Protein AF-A0A2D7FX18-F1 (afdb_monomer_lite)

Sequence (370 aa):
MRGNSKRWIPFSAGKHSSISLTHCSLSENFDTRSESSNVSLLPITDQYWALVQGRRRMKKPKEWILIIESMVRKHGDGISPSLTQWGERVVLRCLLAGLVVLGLSSCATLVSNATNQLTDNLSAAILDSNDVETIKEAIPAYLVLIDSLVVGERPSPSLLLAAAKLNGAFAVLVSAERSQKLTTKALNYARRGACLESESLCDLAAIDYAVFEQRVKTLEPDEIAPAFALAVAWTSWIQAHSADWAAVGQLARVKGLMNRVIELDDGFDDGGAHLYMGGLETVLPASMGGNPEKGRGHFEKAIQYSEGRFLMAKVVYAEQYAKLMFDQALHDKLLEEVVSADPVAPNLTLINTVAQEQARQLLLESNDYF

Radius of gyration: 30.19 Å; chains: 1; bounding box: 79×72×74 Å

Secondary structure (DSSP, 8-state):
-------PPPPP---------------------------------SSSSSSSS-------HHHHHHHHHHHHHTS-TT--HHHHHHHHHHHHHHHHHHHHHHHHHHHHHHHHHHHHHHHHHHHHHHHT---HHHHHHHHHHHHHHHHHHHTSSS--HHHHHHHHHHHHHHGGGS-HHHHHHHHHHHHHHHHHHHHHH-GGGTTTTTS-HHHHHHHHHT--GGGHHHHHHHHHHHHHHHHHTTT-HHHHTTHHHHHHHHHHHHHH-TTHHHHHHHHHHHHHHHHS-GGGT--HHHHHHHHHHHHHHTTT--THHHHHIIIIIITTTT-HHHHHHHHHHHHHS----TTTHHHHHHHHHHHHHHHHTHHHH-

Foldseek 3Di:
DDDDDDDDDDDDDDDDDDDDDDDDDDDDDDDDDDDDDDDDDDDDDPPPPPPPPDDDPDDDPVVVVVVVVVVCVVPVPDDDPVVVVVVVVVVVVVVVVVVVVVVVVVVVVVVLVVVLVVLVVVLQVLLQDQPLPVSLVCLVVVLVVLVVQVPDPDRALSSLLSSLVSLLVNLVVDDLVSSLVSLVSSLVSLQVSLCNQDVLSHPLVVDDPVVSLVSLLPDALSSLVSLLSNLSSLLSNLVSVVVDPSSVVCVVSSVSSLVSSCVRPVCPPLLPSLLSVLQSLQVDDVVSVRDNVSSLVSLVSSCVSNVNLQLVSLLSCLVRRCLSVVPLVSNLVSLVCLLPDDQRDRSRNNVSSVSNVSSVVCNVCSVVRD

Structure (mmCIF, N/CA/C/O backbone):
data_AF-A0A2D7FX18-F1
#
_entry.id   AF-A0A2D7FX18-F1
#
loop_
_atom_site.group_PDB
_atom_site.id
_atom_site.type_symbol
_atom_site.label_atom_id
_atom_site.label_alt_id
_atom_site.label_comp_id
_atom_site.label_asym_id
_atom_site.label_entity_id
_atom_site.label_seq_id
_atom_site.pdbx_PDB_ins_code
_atom_site.Cartn_x
_atom_site.Cartn_y
_atom_site.Cartn_z
_atom_site.occupancy
_atom_site.B_iso_or_equiv
_atom_site.auth_seq_id
_atom_site.auth_comp_id
_atom_site.auth_asym_id
_atom_site.auth_atom_id
_atom_site.pdbx_PDB_model_num
ATOM 1 N N . MET A 1 1 ? -14.113 34.857 5.898 1.00 35.56 1 MET A N 1
ATOM 2 C CA . MET A 1 1 ? -12.865 35.171 6.630 1.00 35.56 1 MET A CA 1
ATOM 3 C C . MET A 1 1 ? -13.057 34.887 8.110 1.00 35.56 1 MET A C 1
ATOM 5 O O . MET A 1 1 ? -13.746 35.648 8.771 1.00 35.56 1 MET A O 1
ATOM 9 N N . ARG A 1 2 ? -12.480 33.785 8.591 1.00 26.80 2 ARG A N 1
ATOM 10 C CA . ARG A 1 2 ? -11.858 33.579 9.913 1.00 26.80 2 ARG A CA 1
ATOM 11 C C . ARG A 1 2 ? -11.459 32.108 9.935 1.00 26.80 2 ARG A C 1
ATOM 13 O O . ARG A 1 2 ? -12.312 31.234 10.014 1.00 26.80 2 ARG A O 1
ATOM 20 N N . GLY A 1 3 ? -10.172 31.868 9.705 1.00 25.92 3 GLY A N 1
ATOM 21 C CA . GLY A 1 3 ? -9.578 30.547 9.825 1.00 25.92 3 GLY A CA 1
ATOM 22 C C . GLY A 1 3 ? -9.499 30.142 11.289 1.00 25.92 3 GLY A C 1
ATOM 23 O O . GLY A 1 3 ? -9.331 31.000 12.155 1.00 25.92 3 GLY A O 1
ATOM 24 N N . ASN A 1 4 ? -9.592 28.843 11.543 1.00 26.05 4 ASN A N 1
ATOM 25 C CA . ASN A 1 4 ? -9.183 28.274 12.812 1.00 26.05 4 ASN A CA 1
ATOM 26 C C . ASN A 1 4 ? -8.182 27.161 12.527 1.00 26.05 4 ASN A C 1
ATOM 28 O O . ASN A 1 4 ? -8.508 26.101 12.001 1.00 26.05 4 ASN A O 1
ATOM 32 N N . SER A 1 5 ? -6.927 27.491 12.797 1.00 25.05 5 SER A N 1
ATOM 33 C CA . SER A 1 5 ? -5.771 26.630 12.693 1.00 25.05 5 SER A CA 1
ATOM 34 C C . SER A 1 5 ? -5.491 25.982 14.054 1.00 25.05 5 SER A C 1
ATOM 36 O O . SER A 1 5 ? -5.344 26.675 15.053 1.00 25.05 5 SER A O 1
ATOM 38 N N . LYS A 1 6 ? -5.323 24.652 14.021 1.00 28.84 6 LYS A N 1
ATOM 39 C CA . LYS A 1 6 ? -4.526 23.793 14.924 1.00 28.84 6 LYS A CA 1
ATOM 40 C C . LYS A 1 6 ? -4.951 23.648 16.398 1.00 28.84 6 LYS A C 1
ATOM 42 O O . LYS A 1 6 ? -4.928 24.610 17.156 1.00 28.84 6 LYS A O 1
ATOM 47 N N . ARG A 1 7 ? -4.997 22.386 16.857 1.00 23.67 7 ARG A N 1
ATOM 48 C CA . ARG A 1 7 ? -4.006 21.824 17.810 1.00 23.67 7 ARG A CA 1
ATOM 49 C C . ARG A 1 7 ? -4.176 20.309 17.984 1.00 23.67 7 ARG A C 1
ATOM 51 O O . ARG A 1 7 ? -5.163 19.868 18.547 1.00 23.67 7 ARG A O 1
ATOM 58 N N . TRP A 1 8 ? -3.163 19.554 17.563 1.00 25.39 8 TRP A N 1
ATOM 59 C CA . TRP A 1 8 ? -2.865 18.221 18.093 1.00 25.39 8 TRP A CA 1
ATOM 60 C C . TRP A 1 8 ? -1.841 18.382 19.226 1.00 25.39 8 TRP A C 1
ATOM 62 O O . TRP A 1 8 ? -0.924 19.203 19.130 1.00 25.39 8 TRP A O 1
ATOM 72 N N . ILE A 1 9 ? -2.063 17.664 20.323 1.00 23.94 9 ILE A N 1
ATOM 73 C CA . ILE A 1 9 ? -1.342 17.750 21.601 1.00 23.94 9 ILE A CA 1
ATOM 74 C C . ILE A 1 9 ? 0.023 17.036 21.481 1.00 23.94 9 ILE A C 1
ATOM 76 O O . ILE A 1 9 ? 0.054 15.915 20.981 1.00 23.94 9 ILE A O 1
ATOM 80 N N . PRO A 1 10 ? 1.154 17.623 21.931 1.00 26.94 10 PRO A N 1
ATOM 81 C CA . PRO A 1 10 ? 2.446 16.941 21.943 1.00 26.94 10 PRO A CA 1
ATOM 82 C C . PRO A 1 10 ? 2.701 16.227 23.280 1.00 26.94 10 PRO A C 1
ATOM 84 O O . PRO A 1 10 ? 2.549 16.820 24.349 1.00 26.94 10 PRO A O 1
ATOM 87 N N . PHE A 1 11 ? 3.164 14.977 23.213 1.00 23.84 11 PHE A N 1
ATOM 88 C CA . PHE A 1 11 ? 3.746 14.262 24.350 1.00 23.84 11 PHE A CA 1
ATOM 89 C C . PHE A 1 11 ? 5.210 14.696 24.544 1.00 23.84 11 PHE A C 1
ATOM 91 O O . PHE A 1 11 ? 5.987 14.781 23.592 1.00 23.84 11 PHE A O 1
ATOM 98 N N . SER A 1 12 ? 5.572 15.020 25.784 1.00 22.47 12 SER A N 1
ATOM 99 C CA . SER A 1 12 ? 6.873 15.554 26.192 1.00 22.47 12 SER A CA 1
ATOM 100 C C . SER A 1 12 ? 7.965 14.482 26.248 1.00 22.47 12 SER A C 1
ATOM 102 O O . SER A 1 12 ? 7.784 13.470 26.922 1.00 22.47 12 SER A O 1
ATOM 104 N N . ALA A 1 13 ? 9.134 14.753 25.661 1.00 25.52 13 ALA A N 1
ATOM 105 C CA . ALA A 1 13 ? 10.367 14.004 25.911 1.00 25.52 13 ALA A CA 1
ATOM 106 C C . ALA A 1 13 ? 11.340 14.847 26.755 1.00 25.52 13 ALA A C 1
ATOM 108 O O . ALA A 1 13 ? 11.613 16.012 26.451 1.00 25.52 13 ALA A O 1
ATOM 109 N N . GLY A 1 14 ? 11.824 14.250 27.846 1.00 23.22 14 GLY A N 1
ATOM 110 C CA . GLY A 1 14 ? 12.769 14.834 28.792 1.00 23.22 14 GLY A CA 1
ATOM 111 C C . GLY A 1 14 ? 14.190 14.966 28.235 1.00 23.22 14 GLY A C 1
ATOM 112 O O . GLY A 1 14 ? 14.629 14.213 27.371 1.00 23.22 14 GLY A O 1
ATOM 113 N N . LYS A 1 15 ? 14.899 15.965 28.766 1.00 22.69 15 LYS A N 1
ATOM 114 C CA . LYS A 1 15 ? 16.313 16.288 28.528 1.00 22.69 15 LYS A CA 1
ATOM 115 C C . LYS A 1 15 ? 17.231 15.148 28.988 1.00 22.69 15 LYS A C 1
ATOM 117 O O . LYS A 1 15 ? 16.975 14.606 30.053 1.00 22.69 15 LYS A O 1
ATOM 122 N N . HIS A 1 16 ? 18.355 14.920 28.298 1.00 25.97 16 HIS A N 1
ATOM 123 C CA . HIS A 1 16 ? 19.699 15.080 28.883 1.00 25.97 16 HIS A CA 1
ATOM 124 C C . HIS A 1 16 ? 20.848 14.946 27.855 1.00 25.97 16 HIS A C 1
ATOM 126 O O . HIS A 1 16 ? 20.900 14.018 27.059 1.00 25.97 16 HIS A O 1
ATOM 132 N N . SER A 1 17 ? 21.770 15.914 27.962 1.00 24.59 17 SER A N 1
ATOM 133 C CA . SER A 1 17 ? 23.230 15.898 27.731 1.00 24.59 17 SER A CA 1
ATOM 134 C C . SER A 1 17 ? 23.849 15.499 26.379 1.00 24.59 17 SER A C 1
ATOM 136 O O . SER A 1 17 ? 23.997 14.339 26.020 1.00 24.59 17 SER A O 1
ATOM 138 N N . SER A 1 18 ? 24.385 16.551 25.760 1.00 22.56 18 SER A N 1
ATOM 139 C CA . SER A 1 18 ? 25.573 16.674 24.910 1.00 22.56 18 SER A CA 1
ATOM 140 C C . SER A 1 18 ? 26.791 15.816 25.279 1.00 22.56 18 SER A C 1
ATOM 142 O O . SER A 1 18 ? 27.232 15.867 26.427 1.00 22.56 18 SER A O 1
ATOM 144 N N . ILE A 1 19 ? 27.445 15.230 24.267 1.00 25.17 19 ILE A N 1
ATOM 145 C CA . ILE A 1 19 ? 28.906 15.042 24.223 1.00 25.17 19 ILE A CA 1
ATOM 146 C C . ILE A 1 19 ? 29.410 15.387 22.812 1.00 25.17 19 ILE A C 1
ATOM 148 O O . ILE A 1 19 ? 28.976 14.820 21.814 1.00 25.17 19 ILE A O 1
ATOM 152 N N . SER A 1 20 ? 30.317 16.362 22.772 1.00 21.58 20 SER A N 1
ATOM 153 C CA . SER A 1 20 ? 31.138 16.785 21.638 1.00 21.58 20 SER A CA 1
ATOM 154 C C . SER A 1 20 ? 32.352 15.871 21.527 1.00 21.58 20 SER A C 1
ATOM 156 O O . SER A 1 20 ? 33.044 15.700 22.528 1.00 21.58 20 SER A O 1
ATOM 158 N N . LEU A 1 21 ? 32.682 15.390 20.326 1.00 25.12 21 LEU A N 1
ATOM 159 C CA . LEU A 1 21 ? 34.050 14.993 19.999 1.00 25.12 21 LEU A CA 1
ATOM 160 C C . LEU A 1 21 ? 34.454 15.480 18.606 1.00 25.12 21 LEU A C 1
ATOM 162 O O . LEU A 1 21 ? 33.687 15.490 17.647 1.00 25.12 21 LEU A O 1
ATOM 166 N N . THR A 1 22 ? 35.691 15.943 18.595 1.00 23.48 22 THR A N 1
ATOM 167 C CA . THR A 1 22 ? 36.364 16.827 17.657 1.00 23.48 22 THR A CA 1
ATOM 168 C C . THR A 1 22 ? 37.149 16.020 16.617 1.00 23.48 22 THR A C 1
ATOM 170 O O . THR A 1 22 ? 37.685 14.969 16.941 1.00 23.48 22 THR A O 1
ATOM 173 N N . HIS A 1 23 ? 37.260 16.581 15.408 1.00 23.97 23 HIS A N 1
ATOM 174 C CA . HIS A 1 23 ? 38.311 16.407 14.387 1.00 23.97 23 HIS A CA 1
ATOM 175 C C . HIS A 1 23 ? 38.805 15.006 13.973 1.00 23.97 23 HIS A C 1
ATOM 177 O O . HIS A 1 23 ? 39.510 14.325 14.707 1.00 23.97 23 HIS A O 1
ATOM 183 N N . CYS A 1 24 ? 38.717 14.747 12.663 1.00 22.41 24 CYS A N 1
ATOM 184 C CA . CYS A 1 24 ? 39.925 14.480 11.880 1.00 22.41 24 CYS A CA 1
ATOM 185 C C . CYS A 1 24 ? 39.722 14.950 10.430 1.00 22.41 24 CYS A C 1
ATOM 187 O O . CYS A 1 24 ? 38.996 14.337 9.653 1.00 22.41 24 CYS A O 1
ATOM 189 N N . SER A 1 25 ? 40.316 16.094 10.097 1.00 22.78 25 SER A N 1
ATOM 190 C CA . SER A 1 25 ? 40.455 16.615 8.740 1.00 22.78 25 SER A CA 1
ATOM 191 C C . SER A 1 25 ? 41.796 16.157 8.178 1.00 22.78 25 SER A C 1
ATOM 193 O O . SER A 1 25 ? 42.832 16.512 8.738 1.00 22.78 25 SER A O 1
ATOM 195 N N . LEU A 1 26 ? 41.785 15.443 7.056 1.00 25.09 26 LEU A N 1
ATOM 196 C CA . LEU A 1 26 ? 42.950 15.324 6.186 1.00 25.09 26 LEU A CA 1
ATOM 197 C C . LEU A 1 26 ? 42.530 15.712 4.772 1.00 25.09 26 LEU A C 1
ATOM 199 O O . LEU A 1 26 ? 41.813 15.001 4.075 1.00 25.09 26 LEU A O 1
ATOM 203 N N . SER A 1 27 ? 42.942 16.926 4.432 1.00 23.05 27 SER A N 1
ATOM 204 C CA . SER A 1 27 ? 43.041 17.470 3.092 1.00 23.05 27 SER A CA 1
ATOM 205 C C . SER A 1 27 ? 44.167 16.776 2.336 1.00 23.05 27 SER A C 1
ATOM 207 O O . SER A 1 27 ? 45.276 16.723 2.860 1.00 23.05 27 SER A O 1
ATOM 209 N N . GLU A 1 28 ? 43.936 16.407 1.084 1.00 26.28 28 GLU A N 1
ATOM 210 C CA . GLU A 1 28 ? 44.992 16.394 0.074 1.00 26.28 28 GLU A CA 1
ATOM 211 C C . GLU A 1 28 ? 44.376 16.775 -1.277 1.00 26.28 28 GLU A C 1
ATOM 213 O O . GLU A 1 28 ? 43.687 16.000 -1.934 1.00 26.28 28 GLU A O 1
ATOM 218 N N . ASN A 1 29 ? 44.580 18.044 -1.636 1.00 24.89 29 ASN A N 1
ATOM 219 C CA . ASN A 1 29 ? 44.448 18.544 -2.995 1.00 24.89 29 ASN A CA 1
ATOM 220 C C . ASN A 1 29 ? 45.660 18.047 -3.788 1.00 24.89 29 ASN A C 1
ATOM 222 O O . ASN A 1 29 ? 46.791 18.348 -3.409 1.00 24.89 29 ASN A O 1
ATOM 226 N N . PHE A 1 30 ? 45.428 17.389 -4.920 1.00 24.23 30 PHE A N 1
ATOM 227 C CA . PHE A 1 30 ? 46.409 17.327 -5.998 1.00 24.23 30 PHE A CA 1
ATOM 228 C C . PHE A 1 30 ? 45.731 17.745 -7.300 1.00 24.23 30 PHE A C 1
ATOM 230 O O . PHE A 1 30 ? 44.899 17.035 -7.858 1.00 24.23 30 PHE A O 1
ATOM 237 N N . ASP A 1 31 ? 46.088 18.949 -7.730 1.00 23.00 31 ASP A N 1
ATOM 238 C CA . ASP A 1 31 ? 45.737 19.571 -8.995 1.00 23.00 31 ASP A CA 1
ATOM 239 C C . ASP A 1 31 ? 47.036 19.670 -9.804 1.00 23.00 31 ASP A C 1
ATOM 241 O O . ASP A 1 31 ? 47.945 20.405 -9.419 1.00 23.00 31 ASP A O 1
ATOM 245 N N . THR A 1 32 ? 47.159 18.920 -10.902 1.00 27.02 32 THR A N 1
ATOM 246 C CA . THR A 1 32 ? 48.143 19.220 -11.953 1.00 27.02 32 THR A CA 1
ATOM 247 C C . THR A 1 32 ? 47.557 18.961 -13.333 1.00 27.02 32 THR A C 1
ATOM 249 O O . THR A 1 32 ? 47.541 17.839 -13.831 1.00 27.02 32 THR A O 1
ATOM 252 N N . ARG A 1 33 ? 47.081 20.066 -13.913 1.00 24.45 33 ARG A N 1
ATOM 253 C CA . ARG A 1 33 ? 47.221 20.521 -15.306 1.00 24.45 33 ARG A CA 1
ATOM 254 C C . ARG A 1 33 ? 47.422 19.471 -16.405 1.00 24.45 33 ARG A C 1
ATOM 256 O O . ARG A 1 33 ? 48.454 18.823 -16.526 1.00 24.45 33 ARG A O 1
ATOM 263 N N . SER A 1 34 ? 46.448 19.523 -17.308 1.00 24.27 34 SER A N 1
ATOM 264 C CA . SER A 1 34 ? 46.460 19.109 -18.705 1.00 24.27 34 SER A CA 1
ATOM 265 C C . SER A 1 34 ? 47.700 19.563 -19.481 1.00 24.27 34 SER A C 1
ATOM 267 O O . SER A 1 34 ? 47.985 20.762 -19.550 1.00 24.27 34 SER A O 1
ATOM 269 N N . GLU A 1 35 ? 48.323 18.626 -20.189 1.00 26.27 35 GLU A N 1
ATOM 270 C CA . GLU A 1 35 ? 49.224 18.916 -21.296 1.00 26.27 35 GLU A CA 1
ATOM 271 C C . GLU A 1 35 ? 48.776 18.121 -22.528 1.00 26.27 35 GLU A C 1
ATOM 273 O O . GLU A 1 35 ? 48.571 16.908 -22.506 1.00 26.27 35 GLU A O 1
ATOM 278 N N . SER A 1 36 ? 48.520 18.877 -23.588 1.00 24.42 36 SER A N 1
ATOM 279 C CA . SER A 1 36 ? 48.009 18.459 -24.883 1.00 24.42 36 SER A CA 1
ATOM 280 C C . SER A 1 36 ? 49.008 17.593 -25.645 1.00 24.42 36 SER A C 1
ATOM 282 O O . SER A 1 36 ? 50.135 18.019 -25.887 1.00 24.42 36 SER A O 1
ATOM 284 N N . SER A 1 37 ? 48.557 16.452 -26.160 1.00 27.44 37 SER A N 1
ATOM 285 C CA . SER A 1 37 ? 49.179 15.823 -27.327 1.00 27.44 37 SER A CA 1
ATOM 286 C C . SER A 1 37 ? 48.102 15.339 -28.296 1.00 27.44 37 SER A C 1
ATOM 288 O O . SER A 1 37 ? 47.277 14.481 -27.997 1.00 27.44 37 SER A O 1
ATOM 290 N N . ASN A 1 38 ? 48.102 15.977 -29.467 1.00 26.03 38 ASN A N 1
ATOM 291 C CA . ASN A 1 38 ? 47.327 15.618 -30.643 1.00 26.03 38 ASN A CA 1
ATOM 292 C C . ASN A 1 38 ? 47.614 14.169 -31.048 1.00 26.03 38 ASN A C 1
ATOM 294 O O . ASN A 1 38 ? 48.728 13.865 -31.470 1.00 26.03 38 ASN A O 1
ATOM 298 N N . VAL A 1 39 ? 46.589 13.317 -31.029 1.00 28.53 39 VAL A N 1
ATOM 299 C CA . VAL A 1 39 ? 46.551 12.115 -31.866 1.00 28.53 39 VAL A CA 1
ATOM 300 C C . VAL A 1 39 ? 45.187 12.052 -32.542 1.00 28.53 39 VAL A C 1
ATOM 302 O O . VAL A 1 39 ? 44.138 11.940 -31.917 1.00 28.53 39 VAL A O 1
ATOM 305 N N . SER A 1 40 ? 45.244 12.187 -33.858 1.00 27.20 40 SER A N 1
ATOM 306 C CA . SER A 1 40 ? 44.178 12.050 -34.841 1.00 27.20 40 SER A CA 1
ATOM 307 C C . SER A 1 40 ? 43.381 10.748 -34.683 1.00 27.20 40 SER A C 1
ATOM 309 O O . SER A 1 40 ? 43.918 9.663 -34.907 1.00 27.20 40 SER A O 1
ATOM 311 N N . LEU A 1 41 ? 42.087 10.865 -34.373 1.00 26.31 41 LEU A N 1
ATOM 312 C CA . LEU A 1 41 ? 41.104 9.783 -34.453 1.00 26.31 41 LEU A CA 1
ATOM 313 C C . LEU A 1 41 ? 40.368 9.872 -35.798 1.00 26.31 41 LEU A C 1
ATOM 315 O O . LEU A 1 41 ? 39.547 10.764 -36.002 1.00 26.31 41 LEU A O 1
ATOM 319 N N . LEU A 1 42 ? 40.665 8.944 -36.711 1.00 29.25 42 LEU A N 1
ATOM 320 C CA . LEU A 1 42 ? 39.776 8.595 -37.824 1.00 29.25 42 LEU A CA 1
ATOM 321 C C . LEU A 1 42 ? 38.953 7.348 -37.440 1.00 29.25 42 LEU A C 1
ATOM 323 O O . LEU A 1 42 ? 39.451 6.498 -36.698 1.00 29.25 42 LEU A O 1
ATOM 327 N N . PRO A 1 43 ? 37.696 7.241 -37.905 1.00 32.28 43 PRO A N 1
ATOM 328 C CA . PRO A 1 43 ? 36.684 6.386 -37.301 1.00 32.28 43 PRO A CA 1
ATOM 329 C C . PRO A 1 43 ? 36.756 4.955 -37.847 1.00 32.28 43 PRO A C 1
ATOM 331 O O . PRO A 1 43 ? 36.603 4.725 -39.044 1.00 32.28 43 PRO A O 1
ATOM 334 N N . ILE A 1 44 ? 36.935 3.973 -36.962 1.00 32.50 44 ILE A N 1
ATOM 335 C CA . ILE A 1 44 ? 36.761 2.548 -37.274 1.00 32.50 44 ILE A CA 1
ATOM 336 C C . ILE A 1 44 ? 35.620 2.016 -36.414 1.00 32.50 44 ILE A C 1
ATOM 338 O O . ILE A 1 44 ? 35.856 1.284 -35.464 1.00 32.50 44 ILE A O 1
ATOM 342 N N . THR A 1 45 ? 34.381 2.382 -36.736 1.00 34.19 45 THR A N 1
ATOM 343 C CA . THR A 1 45 ? 33.183 1.660 -36.267 1.00 34.19 45 THR A CA 1
ATOM 344 C C . THR A 1 45 ? 32.009 1.849 -37.234 1.00 34.19 45 THR A C 1
ATOM 346 O O . THR A 1 45 ? 30.894 2.114 -36.809 1.00 34.19 45 THR A O 1
ATOM 349 N N . ASP A 1 46 ? 32.243 1.675 -38.540 1.00 32.62 46 ASP A N 1
ATOM 350 C CA . ASP A 1 46 ? 31.168 1.587 -39.553 1.00 32.62 46 ASP A CA 1
ATOM 351 C C . ASP A 1 46 ? 31.095 0.198 -40.231 1.00 32.62 46 ASP A C 1
ATOM 353 O O . ASP A 1 46 ? 30.431 -0.009 -41.241 1.00 32.62 46 ASP A O 1
ATOM 357 N N . GLN A 1 47 ? 31.767 -0.807 -39.652 1.00 33.09 47 GLN A N 1
ATOM 358 C CA . GLN A 1 47 ? 31.747 -2.203 -40.125 1.00 33.09 47 GLN A CA 1
ATOM 359 C C . GLN A 1 47 ? 30.996 -3.178 -39.204 1.00 33.09 47 GLN A C 1
ATOM 361 O O . GLN A 1 47 ? 30.906 -4.363 -39.519 1.00 33.09 47 GLN A O 1
ATOM 366 N N . TYR A 1 48 ? 30.400 -2.703 -38.105 1.00 30.59 48 TYR A N 1
ATOM 367 C CA . TYR A 1 48 ? 29.654 -3.562 -37.171 1.00 30.59 48 TYR A CA 1
ATOM 368 C C . TYR A 1 48 ? 28.142 -3.656 -37.447 1.00 30.59 48 TYR A C 1
ATOM 370 O O . TYR A 1 48 ? 27.475 -4.518 -36.881 1.00 30.59 48 TYR A O 1
ATOM 378 N N . TRP A 1 49 ? 27.596 -2.853 -38.369 1.00 31.00 49 TRP A N 1
ATOM 379 C CA . TRP A 1 49 ? 26.152 -2.813 -38.653 1.00 31.00 49 TRP A CA 1
ATOM 380 C C . TRP A 1 49 ? 25.672 -3.683 -39.830 1.00 31.00 49 TRP A C 1
ATOM 382 O O . TRP A 1 49 ? 24.471 -3.783 -40.069 1.00 31.00 49 TRP A O 1
ATOM 392 N N . ALA A 1 50 ? 26.562 -4.398 -40.527 1.00 29.69 50 ALA A N 1
ATOM 393 C CA . ALA A 1 50 ? 26.193 -5.195 -41.708 1.00 29.69 50 ALA A CA 1
ATOM 394 C C . ALA A 1 50 ? 25.903 -6.695 -41.444 1.00 29.69 50 ALA A C 1
ATOM 396 O O . ALA A 1 50 ? 25.741 -7.457 -42.395 1.00 29.69 50 ALA A O 1
ATOM 397 N N . LEU A 1 51 ? 25.818 -7.149 -40.183 1.00 32.38 51 LEU A N 1
ATOM 398 C CA . LEU A 1 51 ? 25.648 -8.579 -39.841 1.00 32.38 51 LEU A CA 1
ATOM 399 C C . LEU A 1 51 ? 24.337 -8.957 -39.125 1.00 32.38 51 LEU A C 1
ATOM 401 O O . LEU A 1 51 ? 24.149 -10.131 -38.815 1.00 32.38 51 LEU A O 1
ATOM 405 N N . VAL A 1 52 ? 23.401 -8.023 -38.910 1.00 36.16 52 VAL A N 1
ATOM 406 C CA . VAL A 1 52 ? 22.131 -8.314 -38.196 1.00 36.16 52 VAL A CA 1
ATOM 407 C C . VAL A 1 52 ? 20.920 -8.499 -39.130 1.00 36.16 52 VAL A C 1
ATOM 409 O O . VAL A 1 52 ? 19.885 -9.003 -38.703 1.00 36.16 52 VAL A O 1
ATOM 412 N N . GLN A 1 53 ? 21.038 -8.236 -40.436 1.00 41.03 53 GLN A N 1
ATOM 413 C CA . GLN A 1 53 ? 19.961 -8.526 -41.399 1.00 41.03 53 GLN A CA 1
ATOM 414 C C . GLN A 1 53 ? 20.373 -9.533 -42.472 1.00 41.03 53 GLN A C 1
ATOM 416 O O . GLN A 1 53 ? 20.552 -9.220 -43.644 1.00 41.03 53 GLN A O 1
ATOM 421 N N . GLY A 1 54 ? 20.468 -10.796 -42.069 1.00 29.17 54 GLY A N 1
ATOM 422 C CA . GLY A 1 54 ? 20.584 -11.904 -43.005 1.00 29.17 54 GLY A CA 1
ATOM 423 C C . GLY A 1 54 ? 20.221 -13.215 -42.336 1.00 29.17 54 GLY A C 1
ATOM 424 O O . GLY A 1 54 ? 21.051 -13.813 -41.658 1.00 29.17 54 GLY A O 1
ATOM 425 N N . ARG A 1 55 ? 18.986 -13.690 -42.546 1.00 45.44 55 ARG A N 1
ATOM 426 C CA . ARG A 1 55 ? 18.568 -15.054 -42.193 1.00 45.44 55 ARG A CA 1
ATOM 427 C C . ARG A 1 55 ? 19.552 -16.060 -42.797 1.00 45.44 55 ARG A C 1
ATOM 429 O O . ARG A 1 55 ? 19.412 -16.462 -43.949 1.00 45.44 55 ARG A O 1
ATOM 436 N N . ARG A 1 56 ? 20.511 -16.536 -42.008 1.00 35.62 56 ARG A N 1
ATOM 437 C CA . ARG A 1 56 ? 21.177 -17.814 -42.249 1.00 35.62 56 ARG A CA 1
ATOM 438 C C . ARG A 1 56 ? 20.819 -18.731 -41.099 1.00 35.62 56 ARG A C 1
ATOM 440 O O . ARG A 1 56 ? 21.261 -18.543 -39.974 1.00 35.62 56 ARG A O 1
ATOM 447 N N . ARG A 1 57 ? 19.959 -19.698 -41.428 1.00 38.28 57 ARG A N 1
ATOM 448 C CA . ARG A 1 57 ? 19.689 -20.936 -40.688 1.00 38.28 57 ARG A CA 1
ATOM 449 C C . ARG A 1 57 ? 20.889 -21.291 -39.806 1.00 38.28 57 ARG A C 1
ATOM 451 O O . ARG A 1 57 ? 21.958 -21.590 -40.339 1.00 38.28 57 ARG A O 1
ATOM 458 N N . MET A 1 58 ? 20.708 -21.268 -38.485 1.00 36.88 58 MET A N 1
ATOM 459 C CA . MET A 1 58 ? 21.682 -21.865 -37.578 1.00 36.88 58 MET A CA 1
ATOM 460 C C . MET A 1 58 ? 21.881 -23.318 -38.007 1.00 36.88 58 MET A C 1
ATOM 462 O O . MET A 1 58 ? 20.937 -24.114 -38.005 1.00 36.88 58 MET A O 1
ATOM 466 N N . LYS A 1 59 ? 23.095 -23.640 -38.459 1.00 46.84 59 LYS A N 1
ATOM 467 C CA . LYS A 1 59 ? 23.466 -25.004 -38.825 1.00 46.84 59 LYS A CA 1
ATOM 468 C C . LYS A 1 59 ? 23.299 -25.883 -37.593 1.00 46.84 59 LYS A C 1
ATOM 470 O O . LYS A 1 59 ? 23.797 -25.548 -36.518 1.00 46.84 59 LYS A O 1
ATOM 475 N N . LYS A 1 60 ? 22.565 -26.990 -37.741 1.00 51.53 60 LYS A N 1
ATOM 476 C CA . LYS A 1 60 ? 22.349 -27.947 -36.650 1.00 51.53 60 LYS A CA 1
ATOM 477 C C . LYS A 1 60 ? 23.713 -28.450 -36.146 1.00 51.53 60 LYS A C 1
ATOM 479 O O . LYS A 1 60 ? 24.614 -28.615 -36.969 1.00 51.53 60 LYS A O 1
ATOM 484 N N . PRO A 1 61 ? 23.864 -28.779 -34.850 1.00 50.31 61 PRO A N 1
ATOM 485 C CA . PRO A 1 61 ? 25.143 -29.192 -34.252 1.00 50.31 61 PRO A CA 1
ATOM 486 C C . PRO A 1 61 ? 25.883 -30.294 -35.032 1.00 50.31 61 PRO A C 1
ATOM 488 O O . PRO A 1 61 ? 27.108 -30.318 -35.080 1.00 50.31 61 PRO A O 1
ATOM 491 N N . LYS A 1 62 ? 25.135 -31.168 -35.720 1.00 47.91 62 LYS A N 1
ATOM 492 C CA . LYS A 1 62 ? 25.664 -32.267 -36.541 1.00 47.91 62 LYS A CA 1
ATOM 493 C C . LYS A 1 62 ? 26.457 -31.816 -37.778 1.00 47.91 62 LYS A C 1
ATOM 495 O O . LYS A 1 62 ? 27.376 -32.518 -38.183 1.00 47.91 62 LYS A O 1
ATOM 500 N N . GLU A 1 63 ? 26.149 -30.659 -38.368 1.00 53.53 63 GLU A N 1
ATOM 501 C CA . GLU A 1 63 ? 26.895 -30.150 -39.534 1.00 53.53 63 GLU A CA 1
ATOM 502 C C . GLU A 1 63 ? 28.265 -29.582 -39.143 1.00 53.53 63 GLU A C 1
ATOM 504 O O . GLU A 1 63 ? 29.204 -29.650 -39.932 1.00 53.53 63 GLU A O 1
ATOM 509 N N . TRP A 1 64 ? 28.409 -29.076 -37.914 1.00 53.19 64 TRP A N 1
ATOM 510 C CA . TRP A 1 64 ? 29.703 -28.635 -37.389 1.00 53.19 64 TRP A CA 1
ATOM 511 C C . TRP A 1 64 ? 30.650 -29.809 -37.142 1.00 53.19 64 TRP A C 1
ATOM 513 O O . TRP A 1 64 ? 31.829 -29.715 -37.473 1.00 53.19 64 TRP A O 1
ATOM 523 N N . ILE A 1 65 ? 30.124 -30.936 -36.653 1.00 57.88 65 ILE A N 1
ATOM 524 C CA . ILE A 1 65 ? 30.905 -32.161 -36.426 1.00 57.88 65 ILE A CA 1
ATOM 525 C C . ILE A 1 65 ? 31.501 -32.675 -37.745 1.00 57.88 65 ILE A C 1
ATOM 527 O O . ILE A 1 65 ? 32.693 -32.953 -37.803 1.00 57.88 65 ILE A O 1
ATOM 531 N N . LEU A 1 66 ? 30.719 -32.697 -38.831 1.00 55.66 66 LEU A N 1
ATOM 532 C CA . LEU A 1 66 ? 31.193 -33.145 -40.149 1.00 55.66 66 LEU A CA 1
ATOM 533 C C . LEU A 1 66 ? 32.260 -32.222 -40.757 1.00 55.66 66 LEU A C 1
ATOM 535 O O . LEU A 1 66 ? 33.187 -32.694 -41.416 1.00 55.66 66 LEU A O 1
ATOM 539 N N . ILE A 1 67 ? 32.161 -30.910 -40.531 1.00 57.75 67 ILE A N 1
ATOM 540 C CA . ILE A 1 67 ? 33.170 -29.954 -41.004 1.00 57.75 67 ILE A CA 1
ATOM 541 C C . ILE A 1 67 ? 34.478 -30.138 -40.225 1.00 57.75 67 ILE A C 1
ATOM 543 O O . ILE A 1 67 ? 35.537 -30.216 -40.849 1.00 57.75 67 ILE A O 1
ATOM 547 N N . ILE A 1 68 ? 34.403 -30.292 -38.899 1.00 56.56 68 ILE A N 1
ATOM 548 C CA . ILE A 1 68 ? 35.565 -30.561 -38.040 1.00 56.56 68 ILE A CA 1
ATOM 549 C C . ILE A 1 68 ? 36.218 -31.898 -38.426 1.00 56.56 68 ILE A C 1
ATOM 551 O O . ILE A 1 68 ? 37.426 -31.941 -38.650 1.00 56.56 68 ILE A O 1
ATOM 555 N N . GLU A 1 69 ? 35.433 -32.963 -38.619 1.00 54.97 69 GLU A N 1
ATOM 556 C CA . GLU A 1 69 ? 35.939 -34.264 -39.074 1.00 54.97 69 GLU A CA 1
ATOM 557 C C . GLU A 1 69 ? 36.611 -34.182 -40.450 1.00 54.97 69 GLU A C 1
ATOM 559 O O . GLU A 1 69 ? 37.644 -34.818 -40.661 1.00 54.97 69 GLU A O 1
ATOM 564 N N . SER A 1 70 ? 36.073 -33.387 -41.384 1.00 60.22 70 SER A N 1
ATOM 565 C CA . SER A 1 70 ? 36.663 -33.223 -42.721 1.00 60.22 70 SER A CA 1
ATOM 566 C C . SER A 1 70 ? 37.983 -32.445 -42.708 1.00 60.22 70 SER A C 1
ATOM 568 O O . SER A 1 70 ? 38.877 -32.751 -43.498 1.00 60.22 70 SER A O 1
ATOM 570 N N . MET A 1 71 ? 38.138 -31.478 -41.795 1.00 48.50 71 MET A N 1
ATOM 571 C CA . MET A 1 71 ? 39.383 -30.721 -41.628 1.00 48.50 71 MET A CA 1
ATOM 572 C C . MET A 1 71 ? 40.472 -31.572 -40.972 1.00 48.50 71 MET A C 1
ATOM 574 O O . MET A 1 71 ? 41.614 -31.547 -41.426 1.00 48.50 71 MET A O 1
ATOM 578 N N . VAL A 1 72 ? 40.116 -32.391 -39.976 1.00 55.88 72 VAL A N 1
ATOM 579 C CA . VAL A 1 72 ? 41.051 -33.321 -39.321 1.00 55.88 72 VAL A CA 1
ATOM 580 C C . VAL A 1 72 ? 41.539 -34.394 -40.303 1.00 55.88 72 VAL A C 1
ATOM 582 O O . VAL A 1 72 ? 42.729 -34.699 -40.343 1.00 55.88 72 VAL A O 1
ATOM 585 N N . ARG A 1 73 ? 40.656 -34.911 -41.170 1.00 56.56 73 ARG A N 1
ATOM 586 C CA . ARG A 1 73 ? 41.011 -35.936 -42.170 1.00 56.56 73 ARG A CA 1
ATOM 587 C C . ARG A 1 73 ? 41.924 -35.423 -43.291 1.00 56.56 73 ARG A C 1
ATOM 589 O O . ARG A 1 73 ? 42.654 -36.212 -43.876 1.00 56.56 73 ARG A O 1
ATOM 596 N N . LYS A 1 74 ? 41.899 -34.120 -43.600 1.00 50.94 74 LYS A N 1
ATOM 597 C CA . LYS A 1 74 ? 42.670 -33.524 -44.711 1.00 50.94 74 LYS A CA 1
ATOM 598 C C . LYS A 1 74 ? 44.082 -33.060 -44.312 1.00 50.94 74 LYS A C 1
ATOM 600 O O . LYS A 1 74 ? 44.850 -32.655 -45.181 1.00 50.94 74 LYS A O 1
ATOM 605 N N . HIS A 1 75 ? 44.430 -33.113 -43.024 1.00 52.41 75 HIS A N 1
ATOM 606 C CA . HIS A 1 75 ? 45.750 -32.746 -42.479 1.00 52.41 75 HIS A CA 1
ATOM 607 C C . HIS A 1 75 ? 46.384 -33.862 -41.617 1.00 52.41 75 HIS A C 1
ATOM 609 O O . HIS A 1 75 ? 47.335 -33.605 -40.886 1.00 52.41 75 HIS A O 1
ATOM 615 N N . GLY A 1 76 ? 45.871 -35.098 -41.697 1.00 47.31 76 GLY A N 1
ATOM 616 C CA . GLY A 1 76 ? 46.267 -36.216 -40.827 1.00 47.31 76 GLY A CA 1
ATOM 617 C C . GLY A 1 76 ? 47.608 -36.892 -41.144 1.00 47.31 76 GLY A C 1
ATOM 618 O O . GLY A 1 76 ? 48.158 -37.556 -40.270 1.00 47.31 76 GLY A O 1
ATOM 619 N N . ASP A 1 77 ? 48.178 -36.686 -42.332 1.00 50.03 77 ASP A N 1
ATOM 620 C CA . ASP A 1 77 ? 49.422 -37.350 -42.735 1.00 50.03 77 ASP A CA 1
ATOM 621 C C . ASP A 1 77 ? 50.608 -36.388 -42.591 1.00 50.03 77 ASP A C 1
ATOM 623 O O . ASP A 1 77 ? 51.003 -35.703 -43.532 1.00 50.03 77 ASP A O 1
ATOM 627 N N . GLY A 1 78 ? 51.151 -36.300 -41.373 1.00 50.78 78 GLY A N 1
ATOM 628 C CA . GLY A 1 78 ? 52.364 -35.519 -41.088 1.00 50.78 78 GLY A CA 1
ATOM 629 C C . GLY A 1 78 ? 52.376 -34.738 -39.774 1.00 50.78 78 GLY A C 1
ATOM 630 O O . GLY A 1 78 ? 53.183 -33.825 -39.618 1.00 50.78 78 GLY A O 1
ATOM 631 N N . ILE A 1 79 ? 51.503 -35.059 -38.818 1.00 49.22 79 ILE A N 1
ATOM 632 C CA . ILE A 1 79 ? 51.516 -34.414 -37.502 1.00 49.22 79 ILE A CA 1
ATOM 633 C C . ILE A 1 79 ? 52.530 -35.148 -36.616 1.00 49.22 79 ILE A C 1
ATOM 635 O O . ILE A 1 79 ? 52.281 -36.261 -36.156 1.00 49.22 79 ILE A O 1
ATOM 639 N N . SER A 1 80 ? 53.692 -34.536 -36.377 1.00 51.59 80 SER A N 1
ATOM 640 C CA . SER A 1 80 ? 54.643 -35.022 -35.373 1.00 51.59 80 SER A CA 1
ATOM 641 C C . SER A 1 80 ? 53.944 -35.144 -34.003 1.00 51.59 80 SER A C 1
ATOM 643 O O . SER A 1 80 ? 53.113 -34.293 -33.674 1.00 51.59 80 SER A O 1
ATOM 645 N N . PRO A 1 81 ? 54.286 -36.131 -33.151 1.00 52.09 81 PRO A N 1
ATOM 646 C CA . PRO A 1 81 ? 53.627 -36.361 -31.851 1.00 52.09 81 PRO A CA 1
ATOM 647 C C . PRO A 1 81 ? 53.688 -35.170 -30.866 1.00 52.09 81 PRO A C 1
ATOM 649 O O . PRO A 1 81 ? 53.066 -35.195 -29.807 1.00 52.09 81 PRO A O 1
ATOM 652 N N . SER A 1 82 ? 54.412 -34.102 -31.209 1.00 53.47 82 SER A N 1
ATOM 653 C CA . SER A 1 82 ? 54.451 -32.829 -30.486 1.00 53.47 82 SER A CA 1
ATOM 654 C C . SER A 1 82 ? 53.236 -31.918 -30.732 1.00 53.47 82 SER A C 1
ATOM 656 O O . SER A 1 82 ? 52.904 -31.116 -29.860 1.00 53.47 82 SER A O 1
ATOM 658 N N . LEU A 1 83 ? 52.567 -32.016 -31.887 1.00 49.38 83 LEU A N 1
ATOM 659 C CA . LEU A 1 83 ? 51.437 -31.152 -32.269 1.00 49.38 83 LEU A CA 1
ATOM 660 C C . LEU A 1 83 ? 50.100 -31.630 -31.671 1.00 49.38 83 LEU A C 1
ATOM 662 O O . LEU A 1 83 ? 49.270 -30.804 -31.292 1.00 49.38 83 LEU A O 1
ATOM 666 N N . THR A 1 84 ? 49.917 -32.941 -31.491 1.00 53.66 84 THR A N 1
ATOM 667 C CA . THR A 1 84 ? 48.753 -33.523 -30.793 1.00 53.66 84 THR A CA 1
ATOM 668 C C . THR A 1 84 ? 48.751 -33.174 -29.303 1.00 53.66 84 THR A C 1
ATOM 670 O O . THR A 1 84 ? 47.731 -32.730 -28.778 1.00 53.66 84 THR A O 1
ATOM 673 N N . GLN A 1 85 ? 49.914 -33.224 -28.641 1.00 58.00 85 GLN A N 1
ATOM 674 C CA . GLN A 1 85 ? 50.054 -32.779 -27.247 1.00 58.00 85 GLN A CA 1
ATOM 675 C C . GLN A 1 85 ? 49.822 -31.272 -27.061 1.00 58.00 85 GLN A C 1
ATOM 677 O O . GLN A 1 85 ? 49.408 -30.845 -25.983 1.00 58.00 85 GLN A O 1
ATOM 682 N N . TRP A 1 86 ? 50.107 -30.449 -28.074 1.00 56.56 86 TRP A N 1
ATOM 683 C CA . TRP A 1 86 ? 49.824 -29.012 -28.030 1.00 56.56 86 TRP A CA 1
ATOM 684 C C . TRP A 1 86 ? 48.320 -28.732 -28.114 1.00 56.56 86 TRP A C 1
ATOM 686 O O . TRP A 1 86 ? 47.809 -27.943 -27.320 1.00 56.56 86 TRP A O 1
ATOM 696 N N . GLY A 1 87 ? 47.602 -29.424 -29.006 1.00 63.88 87 GLY A N 1
ATOM 697 C CA . GLY A 1 87 ? 46.144 -29.328 -29.117 1.00 63.88 87 GLY A CA 1
ATOM 698 C C . GLY A 1 87 ? 45.423 -29.743 -27.832 1.00 63.88 87 GLY A C 1
ATOM 699 O O . GLY A 1 87 ? 44.574 -29.003 -27.340 1.00 63.88 87 GLY A O 1
ATOM 700 N N . GLU A 1 88 ? 45.819 -30.865 -27.224 1.00 67.81 88 GLU A N 1
ATOM 701 C CA . GLU A 1 88 ? 45.230 -31.349 -25.965 1.00 67.81 88 GLU A CA 1
ATOM 702 C C . GLU A 1 88 ? 45.459 -30.383 -24.795 1.00 67.81 88 GLU A C 1
ATOM 704 O O . GLU A 1 88 ? 44.538 -30.104 -24.026 1.00 67.81 88 GLU A O 1
ATOM 709 N N . ARG A 1 89 ? 46.661 -29.799 -24.680 1.00 73.56 89 ARG A N 1
ATOM 710 C CA . ARG A 1 89 ? 46.963 -28.807 -23.633 1.00 73.56 89 ARG A CA 1
ATOM 711 C C . ARG A 1 89 ? 46.197 -27.501 -23.830 1.00 73.56 89 ARG A C 1
ATOM 713 O O . ARG A 1 89 ? 45.804 -26.888 -22.840 1.00 73.56 89 ARG A O 1
ATOM 720 N N . VAL A 1 90 ? 45.983 -27.063 -25.073 1.00 77.19 90 VAL A N 1
ATOM 721 C CA . VAL A 1 90 ? 45.190 -25.859 -25.375 1.00 77.19 90 VAL A CA 1
ATOM 722 C C . VAL A 1 90 ? 43.712 -26.102 -25.073 1.00 77.19 90 VAL A C 1
ATOM 724 O O . VAL A 1 90 ? 43.107 -25.291 -24.379 1.00 77.19 90 VAL A O 1
ATOM 727 N N . VAL A 1 91 ? 43.148 -27.242 -25.486 1.00 79.75 91 VAL A N 1
ATOM 728 C CA . VAL A 1 91 ? 41.750 -27.602 -25.193 1.00 79.75 91 VAL A CA 1
ATOM 729 C C . VAL A 1 91 ? 41.516 -27.753 -23.687 1.00 79.75 91 VAL A C 1
ATOM 731 O O . VAL A 1 91 ? 40.543 -27.206 -23.174 1.00 79.75 91 VAL A O 1
ATOM 734 N N . LEU A 1 92 ? 42.426 -28.403 -22.951 1.00 79.44 92 LEU A N 1
ATOM 735 C CA . LEU A 1 92 ? 42.325 -28.537 -21.494 1.00 79.44 92 LEU A CA 1
ATOM 736 C C . LEU A 1 92 ? 42.418 -27.179 -20.780 1.00 79.44 92 LEU A C 1
ATOM 738 O O . LEU A 1 92 ? 41.668 -26.930 -19.840 1.00 79.44 92 LEU A O 1
ATOM 742 N N . ARG A 1 93 ? 43.292 -26.273 -21.242 1.00 81.62 93 ARG A N 1
ATOM 743 C CA . ARG A 1 93 ? 43.388 -24.901 -20.712 1.00 81.62 93 ARG A CA 1
ATOM 744 C C . ARG A 1 93 ? 42.142 -24.075 -21.020 1.00 81.62 93 ARG A C 1
ATOM 746 O O . ARG A 1 93 ? 41.693 -23.345 -20.146 1.00 81.62 93 ARG A O 1
ATOM 753 N N . CYS A 1 94 ? 41.561 -24.210 -22.211 1.00 81.12 94 CYS A N 1
ATOM 754 C CA . CYS A 1 94 ? 40.299 -23.559 -22.561 1.00 81.12 94 CYS A CA 1
ATOM 755 C C . CYS A 1 94 ? 39.116 -24.120 -21.757 1.00 81.12 94 CYS A C 1
ATOM 757 O O . CYS A 1 94 ? 38.269 -23.345 -21.326 1.00 81.12 94 CYS A O 1
ATOM 759 N N . LEU A 1 95 ? 39.073 -25.432 -21.495 1.00 81.50 95 LEU A N 1
ATOM 760 C CA . LEU A 1 95 ? 38.059 -26.056 -20.636 1.00 81.50 95 LEU A CA 1
ATOM 761 C C . LEU A 1 95 ? 38.206 -25.630 -19.173 1.00 81.50 95 LEU A C 1
ATOM 763 O O . LEU A 1 95 ? 37.210 -25.289 -18.546 1.00 81.50 95 LEU A O 1
ATOM 767 N N . LEU A 1 96 ? 39.432 -25.585 -18.642 1.00 80.94 96 LEU A N 1
ATOM 768 C CA . LEU A 1 96 ? 39.704 -25.074 -17.295 1.00 80.94 96 LEU A CA 1
ATOM 769 C C . LEU A 1 96 ? 39.365 -23.584 -17.178 1.00 80.94 96 LEU A C 1
ATOM 771 O O . LEU A 1 96 ? 38.721 -23.187 -16.214 1.00 80.94 96 LEU A O 1
ATOM 775 N N . ALA A 1 97 ? 39.727 -22.766 -18.170 1.00 80.19 97 ALA A N 1
ATOM 776 C CA . ALA A 1 97 ? 39.353 -21.354 -18.208 1.00 80.19 97 ALA A CA 1
ATOM 777 C C . ALA A 1 97 ? 37.827 -21.174 -18.301 1.00 80.19 97 ALA A C 1
ATOM 779 O O . ALA A 1 97 ? 37.267 -20.344 -17.591 1.00 80.19 97 ALA A O 1
ATOM 780 N N . GLY A 1 98 ? 37.143 -21.993 -19.107 1.00 78.31 98 GLY A N 1
ATOM 781 C CA . GLY A 1 98 ? 35.682 -22.024 -19.182 1.00 78.31 98 GLY A CA 1
ATOM 782 C C . GLY A 1 98 ? 35.034 -22.417 -17.853 1.00 78.31 98 GLY A C 1
ATOM 783 O O . GLY A 1 98 ? 34.089 -21.765 -17.422 1.00 78.31 98 GLY A O 1
ATOM 784 N N . LEU A 1 99 ? 35.577 -23.420 -17.157 1.00 77.75 99 LEU A N 1
ATOM 785 C CA . LEU A 1 99 ? 35.097 -23.860 -15.844 1.00 77.75 99 LEU A CA 1
ATOM 786 C C . LEU A 1 99 ? 35.296 -22.781 -14.767 1.00 77.75 99 LEU A C 1
ATOM 788 O O . LEU A 1 99 ? 34.426 -22.586 -13.925 1.00 77.75 99 LEU A O 1
ATOM 792 N N . VAL A 1 100 ? 36.407 -22.040 -14.820 1.00 75.19 100 VAL A N 1
ATOM 793 C CA . VAL A 1 100 ? 36.673 -20.906 -13.920 1.00 75.19 100 VAL A CA 1
ATOM 794 C C . VAL A 1 100 ? 35.711 -19.742 -14.191 1.00 75.19 100 VAL A C 1
ATOM 796 O O . VAL A 1 100 ? 35.166 -19.173 -13.249 1.00 75.19 100 VAL A O 1
ATOM 799 N N . VAL A 1 101 ? 35.425 -19.419 -15.457 1.00 69.81 101 VAL A N 1
ATOM 800 C CA . VAL A 1 101 ? 34.453 -18.367 -15.826 1.00 69.81 101 VAL A CA 1
ATOM 801 C C . VAL A 1 101 ? 33.015 -18.757 -15.444 1.00 69.81 101 VAL A C 1
ATOM 803 O O . VAL A 1 101 ? 32.251 -17.921 -14.954 1.00 69.81 101 VAL A O 1
ATOM 806 N N . LEU A 1 102 ? 32.652 -20.034 -15.589 1.00 66.62 102 LEU A N 1
ATOM 807 C CA . LEU A 1 102 ? 31.368 -20.569 -15.120 1.00 66.62 102 LEU A CA 1
ATOM 808 C C . LEU A 1 102 ? 31.283 -20.610 -13.582 1.00 66.62 102 LEU A C 1
ATOM 810 O O . LEU A 1 102 ? 30.217 -20.376 -13.018 1.00 66.62 102 LEU A O 1
ATOM 814 N N . GLY A 1 103 ? 32.401 -20.841 -12.888 1.00 65.38 103 GLY A N 1
ATOM 815 C CA . GLY A 1 103 ? 32.467 -20.801 -11.424 1.00 65.38 103 GLY A CA 1
ATOM 816 C C . GLY A 1 103 ? 32.262 -19.398 -10.843 1.00 65.38 103 GLY A C 1
ATOM 817 O O . GLY A 1 103 ? 31.562 -19.242 -9.846 1.00 65.38 103 GLY A O 1
ATOM 818 N N . LEU A 1 104 ? 32.813 -18.363 -11.485 1.00 62.00 104 LEU A N 1
ATOM 819 C CA . LEU A 1 104 ? 32.728 -16.977 -10.998 1.00 62.00 104 LEU A CA 1
ATOM 820 C C . LEU A 1 104 ? 31.340 -16.342 -11.182 1.00 62.00 104 LEU A C 1
ATOM 822 O O . LEU A 1 104 ? 30.936 -15.517 -10.365 1.00 62.00 104 LEU A O 1
ATOM 826 N N . SER A 1 105 ? 30.587 -16.738 -12.212 1.00 59.75 105 SER A N 1
ATOM 827 C CA . SER A 1 105 ? 29.207 -16.261 -12.422 1.00 59.75 105 SER A CA 1
ATOM 828 C C . SER A 1 105 ? 28.203 -16.892 -11.447 1.00 59.75 105 SER A C 1
ATOM 830 O O . SER A 1 105 ? 27.223 -16.248 -11.076 1.00 59.75 105 SER A O 1
ATOM 832 N N . SER A 1 106 ? 28.483 -18.105 -10.963 1.00 60.84 106 SER A N 1
ATOM 833 C CA . SER A 1 106 ? 27.616 -18.842 -10.034 1.00 60.84 106 SER A CA 1
ATOM 834 C C . SER A 1 106 ? 27.579 -18.241 -8.618 1.00 60.84 106 SER A C 1
ATOM 836 O O . SER A 1 106 ? 26.525 -18.189 -7.979 1.00 60.84 106 SER A O 1
ATOM 838 N N . CYS A 1 107 ? 28.700 -17.704 -8.120 1.00 63.31 107 CYS A N 1
ATOM 839 C CA . CYS A 1 107 ? 28.754 -17.123 -6.771 1.00 63.31 107 CYS A CA 1
ATOM 840 C C . CYS A 1 107 ? 27.855 -15.887 -6.615 1.00 63.31 107 CYS A C 1
ATOM 842 O O . CYS A 1 107 ? 27.224 -15.723 -5.573 1.00 63.31 107 CYS A O 1
ATOM 844 N N . ALA A 1 108 ? 27.753 -15.046 -7.648 1.00 69.50 108 ALA A N 1
ATOM 845 C CA . ALA A 1 108 ? 26.902 -13.857 -7.608 1.00 69.50 108 ALA A CA 1
ATOM 846 C C . ALA A 1 108 ? 25.414 -14.228 -7.477 1.00 69.50 108 ALA A C 1
ATOM 848 O O . ALA A 1 108 ? 24.708 -13.643 -6.658 1.00 69.50 108 ALA A O 1
ATOM 849 N N . THR A 1 109 ? 24.962 -15.246 -8.217 1.00 72.88 109 THR A N 1
ATOM 850 C CA . THR A 1 109 ? 23.573 -15.732 -8.160 1.00 72.88 109 THR A CA 1
ATOM 851 C C . THR A 1 109 ? 23.234 -16.441 -6.850 1.00 72.88 109 THR A C 1
ATOM 853 O O . THR A 1 109 ? 22.110 -16.349 -6.360 1.00 72.88 109 THR A O 1
ATOM 856 N N . LEU A 1 110 ? 24.201 -17.143 -6.250 1.00 72.50 110 LEU A N 1
ATOM 857 C CA . LEU A 1 110 ? 23.997 -17.809 -4.962 1.00 72.50 110 LEU A CA 1
ATOM 858 C C . LEU A 1 110 ? 23.832 -16.791 -3.830 1.00 72.50 110 LEU A C 1
ATOM 860 O O . LEU A 1 110 ? 22.915 -16.921 -3.021 1.00 72.50 110 LEU A O 1
ATOM 864 N N . VAL A 1 111 ? 24.680 -15.759 -3.802 1.00 74.19 111 VAL A N 1
ATOM 865 C CA . VAL A 1 111 ? 24.587 -14.686 -2.804 1.00 74.19 111 VAL A CA 1
ATOM 866 C C . VAL A 1 111 ? 23.282 -13.905 -2.969 1.00 74.19 111 VAL A C 1
ATOM 868 O O . VAL A 1 111 ? 22.592 -13.693 -1.976 1.00 74.19 111 VAL A O 1
ATOM 871 N N . SER A 1 112 ? 22.883 -13.549 -4.197 1.00 71.75 112 SER A N 1
ATOM 872 C CA . SER A 1 112 ? 21.620 -12.830 -4.423 1.00 71.75 112 SER A CA 1
ATOM 873 C C . SER A 1 112 ? 20.398 -13.628 -3.970 1.00 71.75 112 SER A C 1
ATOM 875 O O . SER A 1 112 ? 19.502 -13.070 -3.342 1.00 71.75 112 SER A O 1
ATOM 877 N N . ASN A 1 113 ? 20.369 -14.938 -4.235 1.00 75.88 113 ASN A N 1
ATOM 878 C CA . ASN A 1 113 ? 19.260 -15.792 -3.811 1.00 75.88 113 ASN A CA 1
ATOM 879 C C . ASN A 1 113 ? 19.193 -15.922 -2.286 1.00 75.88 113 ASN A C 1
ATOM 881 O O . ASN A 1 113 ? 18.107 -15.837 -1.719 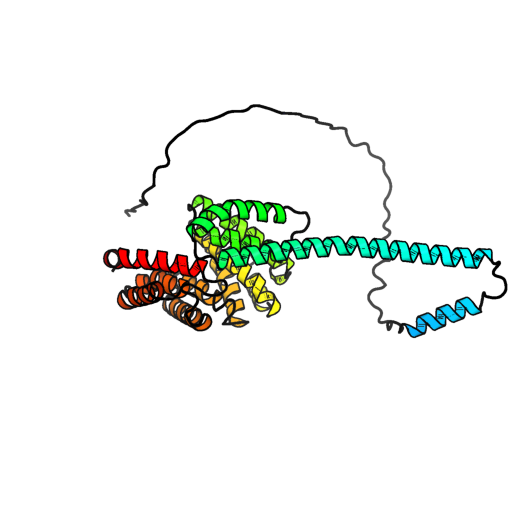1.00 75.88 113 ASN A O 1
ATOM 885 N N . ALA A 1 114 ? 20.341 -16.070 -1.619 1.00 75.75 114 ALA A N 1
ATOM 886 C CA . ALA A 1 114 ? 20.400 -16.127 -0.162 1.00 75.75 114 ALA A CA 1
ATOM 887 C C . ALA A 1 114 ? 19.928 -14.813 0.486 1.00 75.75 114 ALA A C 1
ATOM 889 O O . ALA A 1 114 ? 19.179 -14.842 1.462 1.00 75.75 114 ALA A O 1
ATOM 890 N N . THR A 1 115 ? 20.319 -13.660 -0.068 1.00 74.06 115 THR A N 1
ATOM 891 C CA . THR A 1 115 ? 19.861 -12.348 0.413 1.00 74.06 115 THR A CA 1
ATOM 892 C C . THR A 1 115 ? 18.362 -12.150 0.195 1.00 74.06 115 THR A C 1
ATOM 894 O O . THR A 1 115 ? 17.684 -11.692 1.112 1.00 74.06 115 THR A O 1
ATOM 897 N N . ASN A 1 116 ? 17.828 -12.526 -0.972 1.00 73.81 116 ASN A N 1
ATOM 898 C CA . ASN A 1 116 ? 16.390 -12.442 -1.239 1.00 73.81 116 ASN A CA 1
ATOM 899 C C . ASN A 1 116 ? 15.597 -13.325 -0.265 1.00 73.81 116 ASN A C 1
ATOM 901 O O . ASN A 1 116 ? 14.689 -12.836 0.392 1.00 73.81 116 ASN A O 1
ATOM 905 N N . GLN A 1 117 ? 16.011 -14.583 -0.076 1.00 77.81 117 GLN A N 1
ATOM 906 C CA . GLN A 1 117 ? 15.337 -15.505 0.840 1.00 77.81 117 GLN A CA 1
ATOM 907 C C . GLN A 1 117 ? 15.363 -15.016 2.295 1.00 77.81 117 GLN A C 1
ATOM 909 O O . GLN A 1 117 ? 14.382 -15.175 3.018 1.00 77.81 117 GLN A O 1
ATOM 914 N N . LEU A 1 118 ? 16.473 -14.416 2.738 1.00 79.06 118 LEU A N 1
ATOM 915 C CA . LEU A 1 118 ? 16.544 -13.793 4.059 1.00 79.06 118 LEU A CA 1
ATOM 916 C C . LEU A 1 118 ? 15.528 -12.650 4.187 1.00 79.06 118 LEU A C 1
ATOM 918 O O . LEU A 1 118 ? 14.818 -12.584 5.188 1.00 79.06 118 LEU A O 1
ATOM 922 N N . THR A 1 119 ? 15.450 -11.772 3.184 1.00 74.81 119 THR A N 1
ATOM 923 C CA . THR A 1 119 ? 14.488 -10.663 3.154 1.00 74.81 119 THR A CA 1
ATOM 924 C C . THR A 1 119 ? 13.044 -11.160 3.140 1.00 74.81 119 THR A C 1
ATOM 926 O O . THR A 1 119 ? 12.221 -10.625 3.882 1.00 74.81 119 THR A O 1
ATOM 929 N N . ASP A 1 120 ? 12.742 -12.201 2.365 1.00 74.06 120 ASP A N 1
ATOM 930 C CA . ASP A 1 120 ? 11.397 -12.769 2.254 1.00 74.06 120 ASP A CA 1
ATOM 931 C C . ASP A 1 120 ? 10.969 -13.445 3.562 1.00 74.06 120 ASP A C 1
ATOM 933 O O . ASP A 1 120 ? 9.901 -13.147 4.094 1.00 74.06 120 ASP A O 1
ATOM 937 N N . ASN A 1 121 ? 11.834 -14.285 4.143 1.00 80.56 121 ASN A N 1
ATOM 938 C CA . ASN A 1 121 ? 11.566 -14.953 5.419 1.00 80.56 121 ASN A CA 1
ATOM 939 C C . ASN A 1 121 ? 11.383 -13.949 6.559 1.00 80.56 121 ASN A C 1
ATOM 941 O O . ASN A 1 121 ? 10.520 -14.129 7.416 1.00 80.56 121 ASN A O 1
ATOM 945 N N . LEU A 1 122 ? 12.200 -12.894 6.584 1.00 79.62 122 LEU A N 1
ATOM 946 C CA . LEU A 1 122 ? 12.087 -11.855 7.598 1.00 79.62 122 LEU A CA 1
ATOM 947 C C . LEU A 1 122 ? 10.819 -11.019 7.402 1.00 79.62 122 LEU A C 1
ATOM 949 O O . LEU A 1 122 ? 10.135 -10.722 8.377 1.00 79.62 122 LEU A O 1
ATOM 953 N N . SER A 1 123 ? 10.463 -10.697 6.157 1.00 79.00 123 SER A N 1
ATOM 954 C CA . SER A 1 123 ? 9.199 -10.022 5.847 1.00 79.00 123 SER A CA 1
ATOM 955 C C . SER A 1 123 ? 8.004 -10.854 6.313 1.00 79.00 123 SER A C 1
ATOM 957 O O . SER A 1 123 ? 7.137 -10.320 6.999 1.00 79.00 123 SER A O 1
ATOM 959 N N . ALA A 1 124 ? 7.988 -12.158 6.022 1.00 80.06 124 ALA A N 1
ATOM 960 C CA . ALA A 1 124 ? 6.947 -13.070 6.489 1.00 80.06 124 ALA A CA 1
ATOM 961 C C . ALA A 1 124 ? 6.887 -13.131 8.025 1.00 80.06 124 ALA A C 1
ATOM 963 O O . ALA A 1 124 ? 5.822 -12.949 8.602 1.00 80.06 124 ALA A O 1
ATOM 964 N N . ALA A 1 125 ? 8.032 -13.276 8.703 1.00 84.94 125 ALA A N 1
ATOM 965 C CA . ALA A 1 125 ? 8.091 -13.310 10.167 1.00 84.94 125 ALA A CA 1
ATOM 966 C C . ALA A 1 125 ? 7.564 -12.021 10.823 1.00 84.94 125 ALA A C 1
ATOM 968 O O . ALA A 1 125 ? 6.934 -12.076 11.876 1.00 84.94 125 ALA A O 1
ATOM 969 N N . ILE A 1 126 ? 7.808 -10.863 10.203 1.00 83.12 126 ILE A N 1
ATOM 970 C CA . ILE A 1 126 ? 7.266 -9.580 10.663 1.00 83.12 126 ILE A CA 1
ATOM 971 C C . ILE A 1 126 ? 5.751 -9.529 10.442 1.00 83.12 126 ILE A C 1
ATOM 973 O O . ILE A 1 126 ? 5.022 -9.163 11.360 1.00 83.12 126 ILE A O 1
ATOM 977 N N . LEU A 1 127 ? 5.276 -9.883 9.244 1.00 83.50 127 LEU A N 1
ATOM 978 C CA . LEU A 1 127 ? 3.856 -9.810 8.881 1.00 83.50 127 LEU A CA 1
ATOM 979 C C . LEU A 1 127 ? 2.986 -10.808 9.657 1.00 83.50 127 LEU A C 1
ATOM 981 O O . LEU A 1 127 ? 1.837 -10.496 9.964 1.00 83.50 127 LEU A O 1
ATOM 985 N N . ASP A 1 128 ? 3.538 -11.966 10.011 1.00 87.50 128 ASP A N 1
ATOM 986 C CA . ASP A 1 128 ? 2.856 -13.002 10.791 1.00 87.50 128 ASP A CA 1
ATOM 987 C C . ASP A 1 128 ? 2.965 -12.792 12.311 1.00 87.50 128 ASP A C 1
ATOM 989 O O . ASP A 1 128 ? 2.352 -13.534 13.081 1.00 87.50 128 ASP A O 1
ATOM 993 N N . SER A 1 129 ? 3.704 -11.773 12.763 1.00 86.56 129 SER A N 1
ATOM 994 C CA . SER A 1 129 ? 3.819 -11.434 14.183 1.00 86.56 129 SER A CA 1
ATOM 995 C C . SER A 1 129 ? 2.519 -10.846 14.733 1.00 86.56 129 SER A C 1
ATOM 997 O O . SER A 1 129 ? 1.890 -9.997 14.106 1.00 86.56 129 SER A O 1
ATOM 999 N N . ASN A 1 130 ? 2.150 -11.241 15.951 1.00 86.81 130 ASN A N 1
ATOM 1000 C CA . ASN A 1 130 ? 1.054 -10.644 16.720 1.00 86.81 130 ASN A CA 1
ATOM 1001 C C . ASN A 1 130 ? 1.535 -9.657 17.802 1.00 86.81 130 ASN A C 1
ATOM 1003 O O . ASN A 1 130 ? 0.712 -9.050 18.482 1.00 86.81 130 ASN A O 1
ATOM 1007 N N . ASP A 1 131 ? 2.849 -9.487 17.975 1.00 88.56 131 ASP A N 1
ATOM 1008 C CA . ASP A 1 131 ? 3.428 -8.541 18.931 1.00 88.56 131 ASP A CA 1
ATOM 1009 C C . ASP A 1 131 ? 3.806 -7.238 18.219 1.00 88.56 131 ASP A C 1
ATOM 1011 O O . ASP A 1 131 ? 4.910 -7.071 17.689 1.00 88.56 131 ASP A O 1
ATOM 1015 N N . VAL A 1 132 ? 2.847 -6.313 18.187 1.00 85.06 132 VAL A N 1
ATOM 1016 C CA . VAL A 1 132 ? 2.982 -5.010 17.529 1.00 85.06 132 VAL A CA 1
ATOM 1017 C C . VAL A 1 132 ? 4.117 -4.180 18.142 1.00 85.06 132 VAL A C 1
ATOM 1019 O O . VAL A 1 132 ? 4.831 -3.498 17.405 1.00 85.06 132 VAL A O 1
ATOM 1022 N N . GLU A 1 133 ? 4.320 -4.238 19.460 1.00 88.12 133 GLU A N 1
ATOM 1023 C CA . GLU A 1 133 ? 5.324 -3.419 20.151 1.00 88.12 133 GLU A CA 1
ATOM 1024 C C . GLU A 1 133 ? 6.743 -3.910 19.857 1.00 88.12 133 GLU A C 1
ATOM 1026 O O . GLU A 1 133 ? 7.589 -3.111 19.448 1.00 88.12 133 GLU A O 1
ATOM 1031 N N . THR A 1 134 ? 6.985 -5.224 19.917 1.00 88.50 134 THR A N 1
ATOM 1032 C CA . THR A 1 134 ? 8.282 -5.797 19.511 1.00 88.50 134 THR A CA 1
ATOM 1033 C C . THR A 1 134 ? 8.622 -5.428 18.065 1.00 88.50 134 THR A C 1
ATOM 1035 O O . THR A 1 134 ? 9.756 -5.052 17.755 1.00 88.50 134 THR A O 1
ATOM 1038 N N . ILE A 1 135 ? 7.640 -5.480 17.159 1.00 85.69 135 ILE A N 1
ATOM 1039 C CA . ILE A 1 135 ? 7.852 -5.101 15.759 1.00 85.69 135 ILE A CA 1
ATOM 1040 C C . ILE A 1 135 ? 8.140 -3.598 15.619 1.00 85.69 135 ILE A C 1
ATOM 1042 O O . ILE A 1 135 ? 9.078 -3.228 14.907 1.00 85.69 135 ILE A O 1
ATOM 1046 N N . LYS A 1 136 ? 7.407 -2.723 16.319 1.00 82.94 136 LYS A N 1
ATOM 1047 C CA . LYS A 1 136 ? 7.675 -1.271 16.331 1.00 82.94 136 LYS A CA 1
ATOM 1048 C C . LYS A 1 136 ? 9.108 -0.957 16.772 1.00 82.94 136 LYS A C 1
ATOM 1050 O O . LYS A 1 136 ? 9.745 -0.088 16.171 1.00 82.94 136 LYS A O 1
ATOM 1055 N N . GLU A 1 137 ? 9.625 -1.668 17.772 1.00 88.19 137 GLU A N 1
ATOM 1056 C CA . GLU A 1 137 ? 10.997 -1.505 18.265 1.00 88.19 137 GLU A CA 1
ATOM 1057 C C . GLU A 1 137 ? 12.054 -2.071 17.300 1.00 88.19 137 GLU A C 1
ATOM 1059 O O . GLU A 1 137 ? 13.135 -1.492 17.154 1.00 88.19 137 GLU A O 1
ATOM 1064 N N . ALA A 1 138 ? 11.747 -3.162 16.592 1.00 86.94 138 ALA A N 1
ATOM 1065 C CA . ALA A 1 138 ? 12.681 -3.836 15.690 1.00 86.94 138 ALA A CA 1
ATOM 1066 C C . ALA A 1 138 ? 12.810 -3.175 14.304 1.00 86.94 138 ALA A C 1
ATOM 1068 O O . ALA A 1 138 ? 13.903 -3.157 13.722 1.00 86.94 138 ALA A O 1
ATOM 1069 N N . ILE A 1 139 ? 11.721 -2.614 13.757 1.00 85.19 139 ILE A N 1
ATOM 1070 C CA . ILE A 1 139 ? 11.693 -2.096 12.377 1.00 85.19 139 ILE A CA 1
ATOM 1071 C C . ILE A 1 139 ? 12.806 -1.071 12.082 1.00 85.19 139 ILE A C 1
ATOM 1073 O O . ILE A 1 139 ? 13.425 -1.186 11.022 1.00 85.19 139 ILE A O 1
ATOM 1077 N N . PRO A 1 140 ? 13.137 -0.094 12.954 1.00 88.75 140 PRO A N 1
ATOM 1078 C CA . PRO A 1 140 ? 14.206 0.862 12.670 1.00 88.75 140 PRO A CA 1
ATOM 1079 C C . PRO A 1 140 ? 15.560 0.215 12.352 1.00 88.75 140 PRO A C 1
ATOM 1081 O O . PRO A 1 140 ? 16.248 0.674 11.440 1.00 88.75 140 PRO A O 1
ATOM 1084 N N . ALA A 1 141 ? 15.937 -0.850 13.066 1.00 90.06 141 ALA A N 1
ATOM 1085 C CA . ALA A 1 141 ? 17.176 -1.579 12.801 1.00 90.06 141 ALA A CA 1
ATOM 1086 C C . ALA A 1 141 ? 17.103 -2.327 11.463 1.00 90.06 141 ALA A C 1
ATOM 1088 O O . ALA A 1 141 ? 18.060 -2.315 10.686 1.00 90.06 141 ALA A O 1
ATOM 1089 N N . TYR A 1 142 ? 15.947 -2.921 11.162 1.00 85.69 142 TYR A N 1
ATOM 1090 C CA . TYR A 1 142 ? 15.747 -3.633 9.906 1.00 85.69 142 TYR A CA 1
ATOM 1091 C C . TYR A 1 142 ? 15.752 -2.705 8.684 1.00 85.69 142 TYR A C 1
ATOM 1093 O O . TYR A 1 142 ? 16.335 -3.049 7.658 1.00 85.69 142 TYR A O 1
ATOM 1101 N N . LEU A 1 143 ? 15.194 -1.496 8.805 1.00 89.75 143 LEU A N 1
ATOM 1102 C CA . LEU A 1 143 ? 15.272 -0.476 7.758 1.00 89.75 143 LEU A CA 1
ATOM 1103 C C . LEU A 1 143 ? 16.729 -0.160 7.405 1.00 89.75 143 LEU A C 1
ATOM 1105 O O . LEU A 1 143 ? 17.090 -0.211 6.234 1.00 89.75 143 LEU A O 1
ATOM 1109 N N . VAL A 1 144 ? 17.584 0.071 8.408 1.00 90.62 144 VAL A N 1
ATOM 1110 C CA . VAL A 1 144 ? 19.020 0.322 8.190 1.00 90.62 144 VAL A CA 1
ATOM 1111 C C . VAL A 1 144 ? 19.709 -0.878 7.534 1.00 90.62 144 VAL A C 1
ATOM 1113 O O . VAL A 1 144 ? 20.540 -0.699 6.641 1.00 90.62 144 VAL A O 1
ATOM 1116 N N . LEU A 1 145 ? 19.360 -2.103 7.939 1.00 88.44 145 LEU A N 1
ATOM 1117 C CA . LEU A 1 145 ? 19.891 -3.316 7.318 1.00 88.44 145 LEU A CA 1
ATOM 1118 C C . LEU A 1 145 ? 19.514 -3.390 5.835 1.00 88.44 145 LEU A C 1
ATOM 1120 O O . LEU A 1 145 ? 20.401 -3.536 4.997 1.00 88.44 145 LEU A O 1
ATOM 1124 N N . ILE A 1 146 ? 18.233 -3.248 5.491 1.00 88.12 146 ILE A N 1
ATOM 1125 C CA . ILE A 1 146 ? 17.785 -3.251 4.093 1.00 88.12 146 ILE A CA 1
ATOM 1126 C C . ILE A 1 146 ? 18.449 -2.132 3.295 1.00 88.12 146 ILE A C 1
ATOM 1128 O O . ILE A 1 146 ? 18.878 -2.358 2.165 1.00 88.12 146 ILE A O 1
ATOM 1132 N N . ASP A 1 147 ? 18.599 -0.947 3.881 1.00 88.12 147 ASP A N 1
ATOM 1133 C CA . ASP A 1 147 ? 19.261 0.172 3.218 1.00 88.12 147 ASP A CA 1
ATOM 1134 C C . ASP A 1 147 ? 20.704 -0.172 2.845 1.00 88.12 147 ASP A C 1
ATOM 1136 O O . ASP A 1 147 ? 21.151 0.162 1.749 1.00 88.12 147 ASP A O 1
ATOM 1140 N N . SER A 1 148 ? 21.419 -0.884 3.724 1.00 89.81 148 SER A N 1
ATOM 1141 C CA . SER A 1 148 ? 22.784 -1.345 3.452 1.00 89.81 148 SER A CA 1
ATOM 1142 C C . SER A 1 148 ? 22.847 -2.304 2.259 1.00 89.81 148 SER A C 1
ATOM 1144 O O . SER A 1 148 ? 23.775 -2.224 1.456 1.00 89.81 148 SER A O 1
ATOM 1146 N N . LEU A 1 149 ? 21.825 -3.151 2.090 1.00 87.62 149 LEU A N 1
ATOM 1147 C CA . LEU A 1 149 ? 21.710 -4.061 0.951 1.00 87.62 149 LEU A CA 1
ATOM 1148 C C . LEU A 1 149 ? 21.381 -3.291 -0.336 1.00 87.62 149 LEU A C 1
ATOM 1150 O O . LEU A 1 149 ? 21.917 -3.599 -1.399 1.00 87.62 149 LEU A O 1
ATOM 1154 N N . VAL A 1 150 ? 20.541 -2.255 -0.242 1.00 90.25 150 VAL A N 1
ATOM 1155 C CA . VAL A 1 150 ? 20.156 -1.411 -1.385 1.00 90.25 150 VAL A CA 1
ATOM 1156 C C . VAL A 1 150 ? 21.305 -0.519 -1.877 1.00 90.25 150 VAL A C 1
ATOM 1158 O O . VAL A 1 150 ? 21.336 -0.169 -3.058 1.00 90.25 150 VAL A O 1
ATOM 1161 N N . VAL A 1 151 ? 22.243 -0.146 -0.999 1.00 87.31 151 VAL A N 1
ATOM 1162 C CA . VAL A 1 151 ? 23.450 0.632 -1.349 1.00 87.31 151 VAL A CA 1
ATOM 1163 C C . VAL A 1 151 ? 24.459 -0.183 -2.175 1.00 87.31 151 VAL A C 1
ATOM 1165 O O . VAL A 1 151 ? 25.320 0.410 -2.823 1.00 87.31 151 VAL A O 1
ATOM 1168 N N . GLY A 1 152 ? 24.349 -1.516 -2.206 1.00 76.38 152 GLY A N 1
ATOM 1169 C CA . GLY A 1 152 ? 25.195 -2.371 -3.044 1.00 76.38 152 GLY A CA 1
ATOM 1170 C C . GLY A 1 152 ? 25.144 -2.010 -4.539 1.00 76.38 152 GLY A C 1
ATOM 1171 O O . GLY A 1 152 ? 24.199 -1.385 -5.012 1.00 76.38 152 GLY A O 1
ATOM 1172 N N . GLU A 1 153 ? 26.158 -2.422 -5.310 1.00 68.25 153 GLU A N 1
ATOM 1173 C CA . GLU A 1 153 ? 26.354 -1.964 -6.701 1.00 68.25 153 GLU A CA 1
ATOM 1174 C C . GLU A 1 153 ? 25.175 -2.260 -7.648 1.00 68.25 153 GLU A C 1
ATOM 1176 O O . GLU A 1 153 ? 24.949 -1.512 -8.599 1.00 68.25 153 GLU A O 1
ATOM 1181 N N . ARG A 1 154 ? 24.427 -3.350 -7.418 1.00 82.75 154 ARG A N 1
ATOM 1182 C CA . ARG A 1 154 ? 23.292 -3.787 -8.253 1.00 82.75 154 ARG A CA 1
ATOM 1183 C C . ARG A 1 154 ? 22.207 -4.461 -7.400 1.00 82.75 154 ARG A C 1
ATOM 1185 O O . ARG A 1 154 ? 22.180 -5.691 -7.336 1.00 82.75 154 ARG A O 1
ATOM 1192 N N . PRO A 1 155 ? 21.336 -3.698 -6.715 1.00 87.31 155 PRO A N 1
ATOM 1193 C CA . PRO A 1 155 ? 20.237 -4.289 -5.960 1.00 87.31 155 PRO A CA 1
ATOM 1194 C C . PRO A 1 155 ? 19.235 -4.949 -6.912 1.00 87.31 155 PRO A C 1
ATOM 1196 O O . PRO A 1 155 ? 18.951 -4.418 -7.988 1.00 87.31 155 PRO A O 1
ATOM 1199 N N . SER A 1 156 ? 18.702 -6.106 -6.516 1.00 90.44 156 SER A N 1
ATOM 1200 C CA . SER A 1 156 ? 17.646 -6.783 -7.270 1.00 90.44 156 SER A CA 1
ATOM 1201 C C . SER A 1 156 ? 16.352 -5.953 -7.258 1.00 90.44 156 SER A C 1
ATOM 1203 O O . SER A 1 156 ? 16.109 -5.199 -6.306 1.00 90.44 156 SER A O 1
ATOM 1205 N N . PRO A 1 157 ? 15.490 -6.095 -8.280 1.00 93.56 157 PRO A N 1
ATOM 1206 C CA . PRO A 1 157 ? 14.193 -5.427 -8.282 1.00 93.56 157 PRO A CA 1
ATOM 1207 C C . PRO A 1 157 ? 13.334 -5.847 -7.078 1.00 93.56 157 PRO A C 1
ATOM 1209 O O . PRO A 1 157 ? 12.768 -4.989 -6.402 1.00 93.56 157 PRO A O 1
ATOM 1212 N N . SER A 1 158 ? 13.346 -7.137 -6.722 1.00 90.25 158 SER A N 1
ATOM 1213 C CA . SER A 1 158 ? 12.655 -7.673 -5.543 1.00 90.25 158 SER A CA 1
ATOM 1214 C C . SER A 1 158 ? 13.113 -7.026 -4.232 1.00 90.25 158 SER A C 1
ATOM 1216 O O . SER A 1 158 ? 12.275 -6.618 -3.430 1.00 90.25 158 SER A O 1
ATOM 1218 N N . LEU A 1 159 ? 14.425 -6.846 -4.027 1.00 90.75 159 LEU A N 1
ATOM 1219 C CA . LEU A 1 159 ? 14.962 -6.161 -2.846 1.00 90.75 159 LEU A CA 1
ATOM 1220 C C . LEU A 1 159 ? 14.482 -4.707 -2.778 1.00 90.75 159 LEU A C 1
ATOM 1222 O O . LEU A 1 159 ? 14.128 -4.226 -1.704 1.00 90.75 159 LEU A O 1
ATOM 1226 N N . LEU A 1 160 ? 14.451 -4.002 -3.912 1.00 95.00 160 LEU A N 1
ATOM 1227 C CA . LEU A 1 160 ? 13.962 -2.624 -3.979 1.00 95.00 160 LEU A CA 1
ATOM 1228 C C . LEU A 1 160 ? 12.463 -2.535 -3.664 1.00 95.00 160 LEU A C 1
ATOM 1230 O O . LEU A 1 160 ? 12.053 -1.664 -2.897 1.00 95.00 160 LEU A O 1
ATOM 1234 N N . LEU A 1 161 ? 11.647 -3.437 -4.208 1.00 94.06 161 LEU A N 1
ATOM 1235 C CA . LEU A 1 161 ? 10.209 -3.475 -3.934 1.00 94.06 161 LEU A CA 1
ATOM 1236 C C . LEU A 1 161 ? 9.917 -3.861 -2.474 1.00 94.06 161 LEU A C 1
ATOM 1238 O O . LEU A 1 161 ? 9.077 -3.228 -1.833 1.00 94.06 161 LEU A O 1
ATOM 1242 N N . ALA A 1 162 ? 10.661 -4.813 -1.904 1.00 89.69 162 ALA A N 1
ATOM 1243 C CA . ALA A 1 162 ? 10.573 -5.160 -0.485 1.00 89.69 162 ALA A CA 1
ATOM 1244 C C . ALA A 1 162 ? 10.977 -3.979 0.414 1.00 89.69 162 ALA A C 1
ATOM 1246 O O . ALA A 1 162 ? 10.260 -3.630 1.356 1.00 89.69 162 ALA A O 1
ATOM 1247 N N . ALA A 1 163 ? 12.077 -3.293 0.081 1.00 91.94 163 ALA A N 1
ATOM 1248 C CA . ALA A 1 163 ? 12.516 -2.091 0.783 1.00 91.94 163 ALA A CA 1
ATOM 1249 C C . ALA A 1 163 ? 11.465 -0.974 0.720 1.00 91.94 163 ALA A C 1
ATOM 1251 O O . ALA A 1 163 ? 11.239 -0.280 1.715 1.00 91.94 163 ALA A O 1
ATOM 1252 N N . ALA A 1 164 ? 10.807 -0.807 -0.430 1.00 95.50 164 ALA A N 1
ATOM 1253 C CA . ALA A 1 164 ? 9.717 0.142 -0.594 1.00 95.50 164 ALA A CA 1
ATOM 1254 C C . ALA A 1 164 ? 8.518 -0.199 0.294 1.00 95.50 164 ALA A C 1
ATOM 1256 O O . ALA A 1 164 ? 8.053 0.665 1.041 1.00 95.50 164 ALA A O 1
ATOM 1257 N N . LYS A 1 165 ? 8.063 -1.459 0.260 1.00 89.94 165 LYS A N 1
ATOM 1258 C CA . LYS A 1 165 ? 6.944 -1.951 1.074 1.00 89.94 165 LYS A CA 1
ATOM 1259 C C . LYS A 1 165 ? 7.205 -1.718 2.560 1.00 89.94 165 LYS A C 1
ATOM 1261 O O . LYS A 1 165 ? 6.360 -1.141 3.238 1.00 89.94 165 LYS A O 1
ATOM 1266 N N . LEU A 1 166 ? 8.393 -2.074 3.051 1.00 87.69 166 LEU A N 1
ATOM 1267 C CA . LEU A 1 166 ? 8.747 -1.914 4.461 1.00 87.69 166 LEU A CA 1
ATOM 1268 C C . LEU A 1 166 ? 8.809 -0.441 4.895 1.00 87.69 166 LEU A C 1
ATOM 1270 O O . LEU A 1 166 ? 8.228 -0.073 5.916 1.00 87.69 166 LEU A O 1
ATOM 1274 N N . ASN A 1 167 ? 9.489 0.415 4.121 1.00 91.88 167 ASN A N 1
ATOM 1275 C CA . ASN A 1 167 ? 9.566 1.847 4.429 1.00 91.88 167 ASN A CA 1
ATOM 1276 C C . ASN A 1 167 ? 8.173 2.497 4.418 1.00 91.88 167 ASN A C 1
ATOM 1278 O O . ASN A 1 167 ? 7.868 3.304 5.295 1.00 91.88 167 ASN A O 1
ATOM 1282 N N . GLY A 1 168 ? 7.327 2.137 3.446 1.00 90.50 168 GLY A N 1
ATOM 1283 C CA . GLY A 1 168 ? 5.957 2.635 3.334 1.00 90.50 168 GLY A CA 1
ATOM 1284 C C . GLY A 1 168 ? 5.067 2.174 4.487 1.00 90.50 168 GLY A C 1
ATOM 1285 O O . GLY A 1 168 ? 4.388 3.000 5.092 1.00 90.50 168 GLY A O 1
ATOM 1286 N N . ALA A 1 169 ? 5.121 0.888 4.839 1.00 84.50 169 ALA A N 1
ATOM 1287 C CA . ALA A 1 169 ? 4.347 0.322 5.940 1.00 84.50 169 ALA A CA 1
ATOM 1288 C C . ALA A 1 169 ? 4.724 0.947 7.290 1.00 84.50 169 ALA A C 1
ATOM 1290 O O . ALA A 1 169 ? 3.849 1.295 8.072 1.00 84.50 169 ALA A O 1
ATOM 1291 N N . PHE A 1 170 ? 6.014 1.168 7.558 1.00 84.88 170 PHE A N 1
ATOM 1292 C CA . PHE A 1 170 ? 6.438 1.776 8.823 1.00 84.88 170 PHE A CA 1
ATOM 1293 C C . PHE A 1 170 ? 6.119 3.273 8.922 1.00 84.88 170 PHE A C 1
ATOM 1295 O O . PHE A 1 170 ? 6.009 3.820 10.020 1.00 84.88 170 PHE A O 1
ATOM 1302 N N . ALA A 1 171 ? 5.950 3.958 7.789 1.00 89.62 171 ALA A N 1
ATOM 1303 C CA . ALA A 1 171 ? 5.713 5.395 7.767 1.00 89.62 171 ALA A CA 1
ATOM 1304 C C . ALA A 1 171 ? 4.415 5.825 8.473 1.00 89.62 171 ALA A C 1
ATOM 1306 O O . ALA A 1 171 ? 4.312 6.986 8.869 1.00 89.62 171 ALA A O 1
ATOM 1307 N N . VAL A 1 172 ? 3.447 4.919 8.649 1.00 81.50 172 VAL A N 1
ATOM 1308 C CA . VAL A 1 172 ? 2.179 5.205 9.345 1.00 81.50 172 VAL A CA 1
ATOM 1309 C C . VAL A 1 172 ? 2.315 5.181 10.871 1.00 81.50 172 VAL A C 1
ATOM 1311 O O . VAL A 1 172 ? 1.463 5.716 11.569 1.00 81.50 172 VAL A O 1
ATOM 1314 N N . LEU A 1 173 ? 3.396 4.592 11.397 1.00 81.31 173 LEU A N 1
ATOM 1315 C CA . LEU A 1 173 ? 3.628 4.406 12.836 1.00 81.31 173 LEU A CA 1
ATOM 1316 C C . LEU A 1 173 ? 4.538 5.484 13.447 1.00 81.31 173 LEU A C 1
ATOM 1318 O O . LEU A 1 173 ? 4.926 5.395 14.610 1.00 81.31 173 LEU A O 1
ATOM 1322 N N . VAL A 1 174 ? 4.926 6.492 12.665 1.00 85.81 174 VAL A N 1
ATOM 1323 C CA . VAL A 1 174 ? 5.892 7.522 13.067 1.00 85.81 174 VAL A CA 1
ATOM 1324 C C . VAL A 1 174 ? 5.305 8.929 12.952 1.00 85.81 174 VAL A C 1
ATOM 1326 O O . VAL A 1 174 ? 4.242 9.144 12.377 1.00 85.81 174 VAL A O 1
ATOM 1329 N N . SER A 1 175 ? 6.027 9.925 13.471 1.00 90.69 175 SER A N 1
ATOM 1330 C CA . SER A 1 175 ? 5.648 11.333 13.321 1.00 90.69 175 SER A CA 1
ATOM 1331 C C . SER A 1 175 ? 5.540 11.757 11.851 1.00 90.69 175 SER A C 1
ATOM 1333 O O . SER A 1 175 ? 6.249 11.233 10.991 1.00 90.69 175 SER A O 1
ATOM 1335 N N . ALA A 1 176 ? 4.721 12.774 11.565 1.00 91.31 176 ALA A N 1
ATOM 1336 C CA . ALA A 1 176 ? 4.495 13.271 10.204 1.00 91.31 176 ALA A CA 1
ATOM 1337 C C . ALA A 1 176 ? 5.796 13.620 9.447 1.00 91.31 176 ALA A C 1
ATOM 1339 O O . ALA A 1 176 ? 5.963 13.238 8.291 1.00 91.31 176 ALA A O 1
ATOM 1340 N N . GLU A 1 177 ? 6.761 14.277 10.104 1.00 94.56 177 GLU A N 1
ATOM 1341 C CA . GLU A 1 177 ? 8.059 14.606 9.490 1.00 94.56 177 GLU A CA 1
ATOM 1342 C C . GLU A 1 177 ? 8.842 13.342 9.095 1.00 94.56 177 GLU A C 1
ATOM 1344 O O . GLU A 1 177 ? 9.460 13.271 8.031 1.00 94.56 177 GLU A O 1
ATOM 1349 N N . ARG A 1 178 ? 8.822 12.315 9.951 1.00 93.50 178 ARG A N 1
ATOM 1350 C CA . ARG A 1 178 ? 9.513 11.054 9.675 1.00 93.50 178 ARG A CA 1
ATOM 1351 C C . ARG A 1 178 ? 8.771 10.236 8.620 1.00 93.50 178 ARG A C 1
ATOM 1353 O O . ARG A 1 178 ? 9.424 9.630 7.774 1.00 93.50 178 ARG A O 1
ATOM 1360 N N . SER A 1 179 ? 7.442 10.290 8.618 1.00 94.94 179 SER A N 1
ATOM 1361 C CA . SER A 1 179 ? 6.583 9.682 7.602 1.00 94.94 179 SER A CA 1
ATOM 1362 C C . SER A 1 179 ? 6.909 10.213 6.201 1.00 94.94 179 SER A C 1
ATOM 1364 O O . SER A 1 179 ? 7.107 9.431 5.272 1.00 94.94 179 SER A O 1
ATOM 1366 N N . GLN A 1 180 ? 7.107 11.527 6.049 1.00 97.25 180 GLN A N 1
ATOM 1367 C CA . GLN A 1 180 ? 7.536 12.135 4.781 1.00 97.25 180 GLN A CA 1
ATOM 1368 C C . GLN A 1 180 ? 8.887 11.599 4.287 1.00 97.25 180 GLN A C 1
ATOM 1370 O O . GLN A 1 180 ? 9.035 11.244 3.114 1.00 97.25 180 GLN A O 1
ATOM 1375 N N . LYS A 1 181 ? 9.877 11.480 5.182 1.00 96.88 181 LYS A N 1
ATOM 1376 C CA . LYS A 1 181 ? 11.202 10.934 4.837 1.00 96.88 181 LYS A CA 1
ATOM 1377 C C . LYS A 1 181 ? 11.109 9.469 4.398 1.00 96.88 181 LYS A C 1
ATOM 1379 O O . LYS A 1 181 ? 11.679 9.102 3.371 1.00 96.88 181 LYS A O 1
ATOM 1384 N N . LEU A 1 182 ? 10.373 8.647 5.148 1.00 96.00 182 LEU A N 1
ATOM 1385 C CA . LEU A 1 182 ? 10.214 7.219 4.862 1.00 96.00 182 LEU A CA 1
ATOM 1386 C C . LEU A 1 182 ? 9.425 6.968 3.576 1.00 96.00 182 LEU A C 1
ATOM 1388 O O . LEU A 1 182 ? 9.855 6.171 2.750 1.00 96.00 182 LEU A O 1
ATOM 1392 N N . THR A 1 183 ? 8.323 7.681 3.348 1.00 98.06 183 THR A N 1
ATOM 1393 C CA . THR A 1 183 ? 7.526 7.524 2.119 1.00 98.06 183 THR A CA 1
ATOM 1394 C C . THR A 1 183 ? 8.252 8.036 0.877 1.00 98.06 183 THR A C 1
ATOM 1396 O O . THR A 1 183 ? 8.142 7.430 -0.184 1.00 98.06 183 THR A O 1
ATOM 1399 N N . THR A 1 184 ? 9.060 9.096 0.993 1.00 98.00 184 THR A N 1
ATOM 1400 C CA . THR A 1 184 ? 9.927 9.557 -0.110 1.00 98.00 184 THR A CA 1
ATOM 1401 C C . THR A 1 184 ? 10.932 8.479 -0.498 1.00 98.00 184 THR A C 1
ATOM 1403 O O . THR A 1 184 ? 11.126 8.185 -1.679 1.00 98.00 184 THR A O 1
ATOM 1406 N N . LYS A 1 185 ? 11.542 7.848 0.507 1.00 96.56 185 LYS A N 1
ATOM 1407 C CA . LYS A 1 185 ? 12.461 6.732 0.309 1.00 96.56 185 LYS A CA 1
ATOM 1408 C C . LYS A 1 185 ? 11.761 5.514 -0.293 1.00 96.56 185 LYS A C 1
ATOM 1410 O O . LYS A 1 185 ? 12.261 4.952 -1.265 1.00 96.56 185 LYS A O 1
ATOM 1415 N N . ALA A 1 186 ? 10.583 5.167 0.223 1.00 97.56 186 ALA A N 1
ATOM 1416 C CA . ALA A 1 186 ? 9.758 4.079 -0.287 1.00 97.56 186 ALA A CA 1
ATOM 1417 C C . ALA A 1 186 ? 9.418 4.273 -1.768 1.00 97.56 186 ALA A C 1
ATOM 1419 O O . ALA A 1 186 ? 9.648 3.373 -2.570 1.00 97.56 186 ALA A O 1
ATOM 1420 N N . LEU A 1 187 ? 8.950 5.463 -2.158 1.00 98.44 187 LEU A N 1
ATOM 1421 C CA . LEU A 1 187 ? 8.640 5.772 -3.553 1.00 98.44 187 LEU A CA 1
ATOM 1422 C C . LEU A 1 187 ? 9.887 5.721 -4.448 1.00 98.44 187 LEU A C 1
ATOM 1424 O O . LEU A 1 187 ? 9.806 5.245 -5.580 1.00 98.44 187 LEU A O 1
ATOM 1428 N N . ASN A 1 188 ? 11.050 6.172 -3.964 1.00 97.50 188 ASN A N 1
ATOM 1429 C CA . ASN A 1 188 ? 12.300 6.051 -4.720 1.00 97.50 188 ASN A CA 1
ATOM 1430 C C . ASN A 1 188 ? 12.663 4.584 -4.990 1.00 97.50 188 ASN A C 1
ATOM 1432 O O . ASN A 1 188 ? 12.986 4.231 -6.126 1.00 97.50 188 ASN A O 1
ATOM 1436 N N . TYR A 1 189 ? 12.580 3.732 -3.969 1.00 97.38 189 TYR A N 1
ATOM 1437 C CA . TYR A 1 189 ? 12.837 2.303 -4.115 1.00 97.38 189 TYR A CA 1
ATOM 1438 C C . TYR A 1 189 ? 11.805 1.625 -5.013 1.00 97.38 189 TYR A C 1
ATOM 1440 O O . TYR A 1 189 ? 12.202 0.897 -5.919 1.00 97.38 189 TYR A O 1
ATOM 1448 N N . ALA A 1 190 ? 10.518 1.942 -4.862 1.00 98.19 190 ALA A N 1
ATOM 1449 C CA . ALA A 1 190 ? 9.462 1.377 -5.695 1.00 98.19 190 ALA A CA 1
ATOM 1450 C C . ALA A 1 190 ? 9.646 1.737 -7.172 1.00 98.19 190 ALA A C 1
ATOM 1452 O O . ALA A 1 190 ? 9.553 0.866 -8.026 1.00 98.19 190 ALA A O 1
ATOM 1453 N N . ARG A 1 191 ? 9.984 2.998 -7.482 1.00 98.12 191 ARG A N 1
ATOM 1454 C CA . ARG A 1 191 ? 10.276 3.435 -8.858 1.00 98.12 191 ARG A CA 1
ATOM 1455 C C . ARG A 1 191 ? 11.440 2.672 -9.471 1.00 98.12 191 ARG A C 1
ATOM 1457 O O . ARG A 1 191 ? 11.338 2.221 -10.604 1.00 98.12 191 ARG A O 1
ATOM 1464 N N . ARG A 1 192 ? 12.542 2.534 -8.729 1.00 97.19 192 ARG A N 1
ATOM 1465 C CA . ARG A 1 192 ? 13.727 1.802 -9.197 1.00 97.19 192 ARG A CA 1
ATOM 1466 C C . ARG A 1 192 ? 13.416 0.320 -9.393 1.00 97.19 192 ARG A C 1
ATOM 1468 O O . ARG A 1 192 ? 13.777 -0.224 -10.425 1.00 97.19 192 ARG A O 1
ATOM 1475 N N . GLY A 1 193 ? 12.743 -0.308 -8.429 1.00 96.88 193 GLY A N 1
ATOM 1476 C CA . GLY A 1 193 ? 12.364 -1.719 -8.497 1.00 96.88 193 GLY A CA 1
ATOM 1477 C C . GLY A 1 193 ? 11.416 -1.992 -9.660 1.00 96.88 193 GLY A C 1
ATOM 1478 O O . GLY A 1 193 ? 11.723 -2.815 -10.510 1.00 96.88 193 GLY A O 1
ATOM 1479 N N . ALA A 1 194 ? 10.327 -1.229 -9.762 1.00 98.12 194 ALA A N 1
ATOM 1480 C CA . ALA A 1 194 ? 9.344 -1.375 -10.831 1.00 98.12 194 ALA A CA 1
ATOM 1481 C C . ALA A 1 194 ? 9.949 -1.147 -12.224 1.00 98.12 194 ALA A C 1
ATOM 1483 O O . ALA A 1 194 ? 9.667 -1.913 -13.134 1.00 98.12 194 ALA A O 1
ATOM 1484 N N . CYS A 1 195 ? 10.823 -0.148 -12.376 1.00 97.88 195 CYS A N 1
ATOM 1485 C CA . CYS A 1 195 ? 11.528 0.118 -13.633 1.00 97.88 195 CYS A CA 1
ATOM 1486 C C . CYS A 1 195 ? 12.489 -1.015 -14.038 1.00 97.88 195 CYS A C 1
ATOM 1488 O O . CYS A 1 195 ? 12.661 -1.289 -15.221 1.00 97.88 195 CYS A O 1
ATOM 1490 N N . LEU A 1 196 ? 13.126 -1.681 -13.067 1.00 96.69 196 LEU A N 1
ATOM 1491 C CA . LEU A 1 196 ? 13.990 -2.829 -13.355 1.00 96.69 196 LEU A CA 1
ATOM 1492 C C . LEU A 1 196 ? 13.199 -4.106 -13.677 1.00 96.69 196 LEU A C 1
ATOM 1494 O O . LEU A 1 196 ? 13.726 -4.945 -14.401 1.00 96.69 196 LEU A O 1
ATOM 1498 N N . GLU A 1 197 ? 11.980 -4.259 -13.147 1.00 96.44 197 GLU A N 1
ATOM 1499 C CA . GLU A 1 197 ? 11.063 -5.340 -13.545 1.00 96.44 197 GLU A CA 1
ATOM 1500 C C . GLU A 1 197 ? 10.481 -5.090 -14.940 1.00 96.44 197 GLU A C 1
ATOM 1502 O O . GLU A 1 197 ? 10.406 -6.005 -15.755 1.00 96.44 197 GLU A O 1
ATOM 1507 N N . SER A 1 198 ? 10.101 -3.842 -15.239 1.00 96.62 198 SER A N 1
ATOM 1508 C CA . SER A 1 198 ? 9.603 -3.468 -16.557 1.00 96.62 198 SER A CA 1
ATOM 1509 C C . SER A 1 198 ? 9.941 -2.033 -16.957 1.00 96.62 198 SER A C 1
ATOM 1511 O O . SER A 1 198 ? 9.660 -1.066 -16.243 1.00 96.62 198 SER A O 1
ATOM 1513 N N . GLU A 1 199 ? 10.443 -1.892 -18.187 1.00 96.19 199 GLU A N 1
ATOM 1514 C CA . GLU A 1 199 ? 10.725 -0.603 -18.824 1.00 96.19 199 GLU A CA 1
ATOM 1515 C C . GLU A 1 199 ? 9.466 0.276 -18.945 1.00 96.19 199 GLU A C 1
ATOM 1517 O O . GLU A 1 199 ? 9.542 1.507 -18.880 1.00 96.19 199 GLU A O 1
ATOM 1522 N N . SER A 1 200 ? 8.283 -0.340 -19.051 1.00 96.94 200 SER A N 1
ATOM 1523 C CA . SER A 1 200 ? 7.004 0.374 -19.110 1.00 96.94 200 SER A CA 1
ATOM 1524 C C . SER A 1 200 ? 6.724 1.176 -17.825 1.00 96.94 200 SER A C 1
ATOM 1526 O O . SER A 1 200 ? 6.034 2.197 -17.866 1.00 96.94 200 SER A O 1
ATOM 1528 N N . LEU A 1 201 ? 7.305 0.773 -16.691 1.00 97.75 201 LEU A N 1
ATOM 1529 C CA . LEU A 1 201 ? 7.118 1.404 -15.383 1.00 97.75 201 LEU A CA 1
ATOM 1530 C C . LEU A 1 201 ? 8.184 2.468 -15.069 1.00 97.75 201 LEU A C 1
ATOM 1532 O O . LEU A 1 201 ? 8.090 3.166 -14.053 1.00 97.75 201 LEU A O 1
ATOM 1536 N N . CYS A 1 202 ? 9.174 2.649 -15.945 1.00 97.75 202 CYS A N 1
ATOM 1537 C CA . CYS A 1 202 ? 10.194 3.682 -15.801 1.00 97.75 202 CYS A CA 1
ATOM 1538 C C . CYS A 1 202 ? 9.629 5.090 -16.052 1.00 97.75 202 CYS A C 1
ATOM 1540 O O . CYS A 1 202 ? 8.811 5.318 -16.947 1.00 97.75 202 CYS A O 1
ATOM 1542 N N . ASP A 1 203 ? 10.100 6.059 -15.262 1.00 95.94 203 ASP A N 1
ATOM 1543 C CA . ASP A 1 203 ? 9.879 7.503 -15.447 1.00 95.94 203 ASP A CA 1
ATOM 1544 C C . ASP A 1 203 ? 8.415 7.968 -15.549 1.00 95.94 203 ASP A C 1
ATOM 1546 O O . ASP A 1 203 ? 8.136 9.091 -15.975 1.00 95.94 203 ASP A O 1
ATOM 1550 N N . LEU A 1 204 ? 7.462 7.160 -15.074 1.00 96.31 204 LEU A N 1
ATOM 1551 C CA . LEU A 1 204 ? 6.022 7.449 -15.141 1.00 96.31 204 LEU A CA 1
ATOM 1552 C C . LEU A 1 204 ? 5.616 8.802 -14.529 1.00 96.31 204 LEU A C 1
ATOM 1554 O O . LEU A 1 204 ? 4.597 9.390 -14.895 1.00 96.31 204 LEU A O 1
ATOM 1558 N N . ALA A 1 205 ? 6.406 9.311 -13.587 1.00 91.94 205 ALA A N 1
ATOM 1559 C CA . ALA A 1 205 ? 6.165 10.602 -12.954 1.00 91.94 205 ALA A CA 1
ATOM 1560 C C . ALA A 1 205 ? 6.662 11.805 -13.756 1.00 91.94 205 ALA A C 1
ATOM 1562 O O . ALA A 1 205 ? 6.156 12.905 -13.554 1.00 91.94 205 ALA A O 1
ATOM 1563 N N . ALA A 1 206 ? 7.656 11.603 -14.620 1.00 92.81 206 ALA A N 1
ATOM 1564 C CA . ALA A 1 206 ? 8.294 12.665 -15.389 1.00 92.81 206 ALA A CA 1
ATOM 1565 C C . ALA A 1 206 ? 7.630 12.879 -16.756 1.00 92.81 206 ALA A C 1
ATOM 1567 O O . ALA A 1 206 ? 7.714 13.969 -17.313 1.00 92.81 206 ALA A O 1
ATOM 1568 N N . ILE A 1 207 ? 6.963 11.854 -17.293 1.00 96.25 207 ILE A N 1
ATOM 1569 C CA . ILE A 1 207 ? 6.290 11.926 -18.593 1.00 96.25 207 ILE A CA 1
ATOM 1570 C C . ILE A 1 207 ? 4.950 12.671 -18.525 1.00 96.25 207 ILE A C 1
ATOM 1572 O O . ILE A 1 207 ? 4.274 12.703 -17.487 1.00 96.25 207 ILE A O 1
ATOM 1576 N N . ASP A 1 208 ? 4.532 13.222 -19.666 1.00 96.62 208 ASP A N 1
ATOM 1577 C CA . ASP A 1 208 ? 3.216 13.838 -19.841 1.00 96.62 208 ASP A CA 1
ATOM 1578 C C . ASP A 1 208 ? 2.078 12.865 -19.522 1.00 96.62 208 ASP A C 1
ATOM 1580 O O . ASP A 1 208 ? 2.148 11.672 -19.823 1.00 96.62 208 ASP A O 1
ATOM 1584 N N . TYR A 1 209 ? 0.988 13.385 -18.951 1.00 95.50 209 TYR A N 1
ATOM 1585 C CA . TYR A 1 209 ? -0.116 12.543 -18.480 1.00 95.50 209 TYR A CA 1
ATOM 1586 C C . TYR A 1 209 ? -0.781 11.731 -19.604 1.00 95.50 209 TYR A C 1
ATOM 1588 O O . TYR A 1 209 ? -1.116 10.569 -19.402 1.00 95.50 209 TYR A O 1
ATOM 1596 N N . ALA A 1 210 ? -0.912 12.298 -20.807 1.00 97.06 210 ALA A N 1
ATOM 1597 C CA . ALA A 1 210 ? -1.461 11.572 -21.953 1.00 97.06 210 ALA A CA 1
ATOM 1598 C C . ALA A 1 210 ? -0.569 10.387 -22.370 1.00 97.06 210 ALA A C 1
ATOM 1600 O O . ALA A 1 210 ? -1.072 9.319 -22.708 1.00 97.06 210 ALA A O 1
ATOM 1601 N N . VAL A 1 211 ? 0.758 10.551 -22.310 1.00 97.69 211 VAL A N 1
ATOM 1602 C CA . VAL A 1 211 ? 1.721 9.478 -22.613 1.00 97.69 211 VAL A CA 1
ATOM 1603 C C . VAL A 1 211 ? 1.703 8.420 -21.513 1.00 97.69 211 VAL A C 1
ATOM 1605 O O . VAL A 1 211 ? 1.706 7.227 -21.809 1.00 97.69 211 VAL A O 1
ATOM 1608 N N . PHE A 1 212 ? 1.632 8.856 -20.253 1.00 98.19 212 PHE A N 1
ATOM 1609 C CA . PHE A 1 212 ? 1.444 7.982 -19.100 1.00 98.19 212 PHE A CA 1
ATOM 1610 C C . PHE A 1 212 ? 0.212 7.089 -19.269 1.00 98.19 212 PHE A C 1
ATOM 1612 O O . PHE A 1 212 ? 0.319 5.877 -19.123 1.00 98.19 212 PHE A O 1
ATOM 1619 N N . GLU A 1 213 ? -0.936 7.667 -19.626 1.00 97.44 213 GLU A N 1
ATOM 1620 C CA . GLU A 1 213 ? -2.186 6.920 -19.764 1.00 97.44 213 GLU A CA 1
ATOM 1621 C C . GLU A 1 213 ? -2.083 5.831 -20.841 1.00 97.44 213 GLU A C 1
ATOM 1623 O O . GLU A 1 213 ? -2.497 4.696 -20.615 1.00 97.44 213 GLU A O 1
ATOM 1628 N N . GLN A 1 214 ? -1.494 6.151 -21.998 1.00 97.75 214 GLN A N 1
ATOM 1629 C CA . GLN A 1 214 ? -1.296 5.170 -23.068 1.00 97.75 214 GLN A CA 1
ATOM 1630 C C . GLN A 1 214 ? -0.344 4.052 -22.648 1.00 97.75 214 GLN A C 1
ATOM 1632 O O . GLN A 1 214 ? -0.618 2.890 -22.924 1.00 97.75 214 GLN A O 1
ATOM 1637 N N . ARG A 1 215 ? 0.741 4.386 -21.942 1.00 97.94 215 ARG A N 1
ATOM 1638 C CA . ARG A 1 215 ? 1.715 3.397 -21.469 1.00 97.94 215 ARG A CA 1
ATOM 1639 C C . ARG A 1 215 ? 1.128 2.469 -20.406 1.00 97.94 215 ARG A C 1
ATOM 1641 O O . ARG A 1 215 ? 1.350 1.269 -20.450 1.00 97.94 215 ARG A O 1
ATOM 1648 N N . VAL A 1 216 ? 0.346 3.006 -19.472 1.00 98.00 216 VAL A N 1
ATOM 1649 C CA . VAL A 1 216 ? -0.307 2.189 -18.439 1.00 98.00 216 VAL A CA 1
ATOM 1650 C C . VAL A 1 216 ? -1.341 1.242 -19.056 1.00 98.00 216 VAL A C 1
ATOM 1652 O O . VAL A 1 216 ? -1.446 0.095 -18.637 1.00 98.00 216 VAL A O 1
ATOM 1655 N N . LYS A 1 217 ? -2.060 1.661 -20.104 1.00 97.12 217 LYS A N 1
ATOM 1656 C CA . LYS A 1 217 ? -3.017 0.791 -20.811 1.00 97.12 217 LYS A CA 1
ATOM 1657 C C . LYS A 1 217 ? -2.376 -0.422 -21.487 1.00 97.12 217 LYS A C 1
ATOM 1659 O O . LYS A 1 217 ? -3.084 -1.389 -21.745 1.00 97.12 217 LYS A O 1
ATOM 1664 N N . THR A 1 218 ? -1.078 -0.378 -21.783 1.00 96.75 218 THR A N 1
ATOM 1665 C CA . THR A 1 218 ? -0.356 -1.494 -22.410 1.00 96.75 218 THR A CA 1
ATOM 1666 C C . THR A 1 218 ? 0.305 -2.431 -21.406 1.00 96.75 218 THR A C 1
ATOM 1668 O O . THR A 1 218 ? 0.992 -3.340 -21.848 1.00 96.75 218 THR A O 1
ATOM 1671 N N . LEU A 1 219 ? 0.144 -2.212 -20.093 1.00 98.19 219 LEU A N 1
ATOM 1672 C CA . LEU A 1 219 ? 0.698 -3.131 -19.096 1.00 98.19 219 LEU A CA 1
ATOM 1673 C C . LEU A 1 219 ? 0.061 -4.512 -19.230 1.00 98.19 219 LEU A C 1
ATOM 1675 O O . LEU A 1 219 ? -1.158 -4.609 -19.372 1.00 98.19 219 LEU A O 1
ATOM 1679 N N . GLU A 1 220 ? 0.865 -5.555 -19.144 1.00 96.88 220 GLU A N 1
ATOM 1680 C CA . GLU A 1 220 ? 0.470 -6.954 -19.241 1.00 96.88 220 GLU A CA 1
ATOM 1681 C C . GLU A 1 220 ? 0.364 -7.606 -17.844 1.00 96.88 220 GLU A C 1
ATOM 1683 O O . GLU A 1 220 ? 0.797 -7.027 -16.840 1.00 96.88 220 GLU A O 1
ATOM 1688 N N . PRO A 1 221 ? -0.250 -8.801 -17.728 1.00 96.31 221 PRO A N 1
ATOM 1689 C CA . PRO A 1 221 ? -0.481 -9.444 -16.434 1.00 96.31 221 PRO A CA 1
ATOM 1690 C C . PRO A 1 221 ? 0.768 -9.700 -15.573 1.00 96.31 221 PRO A C 1
ATOM 1692 O O . PRO A 1 221 ? 0.681 -9.695 -14.347 1.00 96.31 221 PRO A O 1
ATOM 1695 N N . ASP A 1 222 ? 1.936 -9.913 -16.177 1.00 95.38 222 ASP A N 1
ATOM 1696 C CA . ASP A 1 222 ? 3.204 -10.109 -15.464 1.00 95.38 222 ASP A CA 1
ATOM 1697 C C . ASP A 1 222 ? 3.774 -8.812 -14.863 1.00 95.38 222 ASP A C 1
ATOM 1699 O O . ASP A 1 222 ? 4.614 -8.858 -13.966 1.00 95.38 222 ASP A O 1
ATOM 1703 N N . GLU A 1 223 ? 3.258 -7.652 -15.274 1.00 97.25 223 GLU A N 1
ATOM 1704 C CA . GLU A 1 223 ? 3.665 -6.336 -14.774 1.00 97.25 223 GLU A CA 1
ATOM 1705 C C . GLU A 1 223 ? 2.787 -5.839 -13.608 1.00 97.25 223 GLU A C 1
ATOM 1707 O O . GLU A 1 223 ? 3.083 -4.800 -13.009 1.00 97.25 223 GLU A O 1
ATOM 1712 N N . ILE A 1 224 ? 1.723 -6.570 -13.245 1.00 97.12 224 ILE A N 1
ATOM 1713 C CA . ILE A 1 224 ? 0.756 -6.154 -12.212 1.00 97.12 224 ILE A CA 1
ATOM 1714 C C . ILE A 1 224 ? 1.437 -5.945 -10.858 1.00 97.12 224 ILE A C 1
ATOM 1716 O O . ILE A 1 224 ? 1.242 -4.909 -10.224 1.00 97.12 224 ILE A O 1
ATOM 1720 N N . ALA A 1 225 ? 2.250 -6.904 -10.410 1.00 96.44 225 ALA A N 1
ATOM 1721 C CA . ALA A 1 225 ? 2.879 -6.853 -9.092 1.00 96.44 225 ALA A CA 1
ATOM 1722 C C . ALA A 1 225 ? 3.799 -5.626 -8.899 1.00 96.44 225 ALA A C 1
ATOM 1724 O O . ALA A 1 225 ? 3.600 -4.884 -7.928 1.00 96.44 225 ALA A O 1
ATOM 1725 N N . PRO A 1 226 ? 4.765 -5.335 -9.797 1.00 97.50 226 PRO A N 1
ATOM 1726 C CA . PRO A 1 226 ? 5.567 -4.117 -9.685 1.00 97.50 226 PRO A CA 1
ATOM 1727 C C . PRO A 1 226 ? 4.747 -2.835 -9.890 1.00 97.50 226 PRO A C 1
ATOM 1729 O O . PRO A 1 226 ? 5.016 -1.837 -9.213 1.00 97.50 226 PRO A O 1
ATOM 1732 N N . ALA A 1 227 ? 3.728 -2.842 -10.759 1.00 98.25 227 ALA A N 1
ATOM 1733 C CA . ALA A 1 227 ? 2.842 -1.693 -10.955 1.00 98.25 227 ALA A CA 1
ATOM 1734 C C . ALA A 1 227 ? 2.040 -1.364 -9.686 1.00 98.25 227 ALA A C 1
ATOM 1736 O O . ALA A 1 227 ? 1.971 -0.201 -9.277 1.00 98.25 227 ALA A O 1
ATOM 1737 N N . PHE A 1 228 ? 1.491 -2.386 -9.025 1.00 98.19 228 PHE A N 1
ATOM 1738 C CA . PHE A 1 228 ? 0.783 -2.257 -7.759 1.00 98.19 228 PHE A CA 1
ATOM 1739 C C . PHE A 1 228 ? 1.707 -1.737 -6.656 1.00 98.19 228 PHE A C 1
ATOM 1741 O O . PHE A 1 228 ? 1.393 -0.733 -6.018 1.00 98.19 228 PHE A O 1
ATOM 1748 N N . ALA A 1 229 ? 2.890 -2.336 -6.478 1.00 97.44 229 ALA A N 1
ATOM 1749 C CA . ALA A 1 229 ? 3.859 -1.889 -5.476 1.00 97.44 229 ALA A CA 1
ATOM 1750 C C . ALA A 1 229 ? 4.275 -0.417 -5.677 1.00 97.44 229 ALA A C 1
ATOM 1752 O O . ALA A 1 229 ? 4.367 0.349 -4.710 1.00 97.44 229 ALA A O 1
ATOM 1753 N N . LEU A 1 230 ? 4.470 0.006 -6.933 1.00 98.50 230 LEU A N 1
ATOM 1754 C CA . LEU A 1 230 ? 4.714 1.405 -7.279 1.00 98.50 230 LEU A CA 1
ATOM 1755 C C . LEU A 1 230 ? 3.528 2.298 -6.907 1.00 98.50 230 LEU A C 1
ATOM 1757 O O . LEU A 1 230 ? 3.724 3.336 -6.272 1.00 98.50 230 LEU A O 1
ATOM 1761 N N . ALA A 1 231 ? 2.311 1.907 -7.278 1.00 98.00 231 ALA A N 1
ATOM 1762 C CA . ALA A 1 231 ? 1.108 2.679 -6.998 1.00 98.00 231 ALA A CA 1
ATOM 1763 C C . ALA A 1 231 ? 0.861 2.833 -5.487 1.00 98.00 231 ALA A C 1
ATOM 1765 O O . ALA A 1 231 ? 0.539 3.931 -5.030 1.00 98.00 231 ALA A O 1
ATOM 1766 N N . VAL A 1 232 ? 1.083 1.778 -4.698 1.00 96.94 232 VAL A N 1
ATOM 1767 C CA . VAL A 1 232 ? 0.996 1.808 -3.231 1.00 96.94 232 VAL A CA 1
ATOM 1768 C C . VAL A 1 232 ? 1.995 2.800 -2.642 1.00 96.94 232 VAL A C 1
ATOM 1770 O O . VAL A 1 232 ? 1.599 3.727 -1.935 1.00 96.94 232 VAL A O 1
ATOM 1773 N N . ALA A 1 233 ? 3.282 2.670 -2.979 1.00 98.06 233 ALA A N 1
ATOM 1774 C CA . ALA A 1 233 ? 4.316 3.564 -2.458 1.00 98.06 233 ALA A CA 1
ATOM 1775 C C . ALA A 1 233 ? 4.065 5.029 -2.852 1.00 98.06 233 ALA A C 1
ATOM 1777 O O . ALA A 1 233 ? 4.305 5.948 -2.064 1.00 98.06 233 ALA A O 1
ATOM 1778 N N . TRP A 1 234 ? 3.546 5.254 -4.062 1.00 98.06 234 TRP A N 1
ATOM 1779 C CA . TRP A 1 234 ? 3.188 6.583 -4.548 1.00 98.06 234 TRP A CA 1
ATOM 1780 C C . TRP A 1 234 ? 1.983 7.153 -3.798 1.00 98.06 234 TRP A C 1
ATOM 1782 O O . TRP A 1 234 ? 2.016 8.320 -3.410 1.00 98.06 234 TRP A O 1
ATOM 1792 N N . THR A 1 235 ? 0.970 6.333 -3.510 1.00 95.25 235 THR A N 1
ATOM 1793 C CA . THR A 1 235 ? -0.183 6.726 -2.684 1.00 95.25 235 THR A CA 1
ATOM 1794 C C . THR A 1 235 ? 0.266 7.164 -1.293 1.00 95.25 235 THR A C 1
ATOM 1796 O O . THR A 1 235 ? -0.068 8.268 -0.862 1.00 95.25 235 THR A O 1
ATOM 1799 N N . SER A 1 236 ? 1.090 6.353 -0.619 1.00 94.62 236 SER A N 1
ATOM 1800 C CA . SER A 1 236 ? 1.612 6.674 0.715 1.00 94.62 236 SER A CA 1
ATOM 1801 C C . SER A 1 236 ? 2.438 7.962 0.712 1.00 94.62 236 SER A C 1
ATOM 1803 O O . SER A 1 236 ? 2.326 8.779 1.627 1.00 94.62 236 SER A O 1
ATOM 1805 N N . TRP A 1 237 ? 3.241 8.187 -0.334 1.00 97.69 237 TRP A N 1
ATOM 1806 C CA . TRP A 1 237 ? 3.982 9.437 -0.498 1.00 97.69 237 TRP A CA 1
ATOM 1807 C C . TRP A 1 237 ? 3.056 10.644 -0.654 1.00 97.69 237 TRP A C 1
ATOM 1809 O O . TRP A 1 237 ? 3.253 11.633 0.052 1.00 97.69 237 TRP A O 1
ATOM 1819 N N . ILE A 1 238 ? 2.022 10.563 -1.497 1.00 95.12 238 ILE A N 1
ATOM 1820 C CA . ILE A 1 238 ? 1.044 11.653 -1.650 1.00 95.12 238 ILE A CA 1
ATOM 1821 C C . ILE A 1 238 ? 0.350 11.941 -0.315 1.00 95.12 238 ILE A C 1
ATOM 1823 O O . ILE A 1 238 ? 0.221 13.102 0.062 1.00 95.12 238 ILE A O 1
ATOM 1827 N N . GLN A 1 239 ? -0.048 10.908 0.433 1.00 91.81 239 GLN A N 1
ATOM 1828 C CA . GLN A 1 239 ? -0.717 11.074 1.724 1.00 91.81 239 GLN A CA 1
ATOM 1829 C C . GLN A 1 239 ? 0.171 11.808 2.744 1.00 91.81 239 GLN A C 1
ATOM 1831 O O . GLN A 1 239 ? -0.264 12.789 3.356 1.00 91.81 239 GLN A O 1
ATOM 1836 N N . ALA A 1 240 ? 1.435 11.394 2.881 1.00 95.38 240 ALA A N 1
ATOM 1837 C CA . ALA A 1 240 ? 2.397 12.034 3.782 1.00 95.38 240 ALA A CA 1
ATOM 1838 C C . ALA A 1 240 ? 2.763 13.473 3.355 1.00 95.38 240 ALA A C 1
ATOM 1840 O O . ALA A 1 240 ? 3.136 14.300 4.192 1.00 95.38 240 ALA A O 1
ATOM 1841 N N . HIS A 1 241 ? 2.626 13.788 2.063 1.00 95.69 241 HIS A N 1
ATOM 1842 C CA . HIS A 1 241 ? 2.905 15.102 1.474 1.00 95.69 241 HIS A CA 1
ATOM 1843 C C . HIS A 1 241 ? 1.626 15.836 1.052 1.00 95.69 241 HIS A C 1
ATOM 1845 O O . HIS A 1 241 ? 1.662 16.691 0.175 1.00 95.69 241 HIS A O 1
ATOM 1851 N N . SER A 1 242 ? 0.491 15.556 1.695 1.00 91.25 242 SER A N 1
ATOM 1852 C CA . SER A 1 242 ? -0.821 16.115 1.327 1.00 91.25 242 SER A CA 1
ATOM 1853 C C . SER A 1 242 ? -0.917 17.647 1.408 1.00 91.25 242 SER A C 1
ATOM 1855 O O . SER A 1 242 ? -1.808 18.243 0.809 1.00 91.25 242 SER A O 1
ATOM 1857 N N . ALA A 1 243 ? 0.015 18.304 2.108 1.00 91.31 243 ALA A N 1
ATOM 1858 C CA . ALA A 1 243 ? 0.146 19.762 2.133 1.00 91.31 243 ALA A CA 1
ATOM 1859 C C . ALA A 1 243 ? 0.844 20.352 0.885 1.00 91.31 243 ALA A C 1
ATOM 1861 O O . ALA A 1 243 ? 0.820 21.569 0.698 1.00 91.31 243 ALA A O 1
ATOM 1862 N N . ASP A 1 244 ? 1.474 19.521 0.050 1.00 94.00 244 ASP A N 1
ATOM 1863 C CA . ASP A 1 244 ? 2.129 19.913 -1.197 1.00 94.00 244 ASP A CA 1
ATOM 1864 C C . ASP A 1 244 ? 1.197 19.680 -2.396 1.00 94.00 244 ASP A C 1
ATOM 1866 O O . ASP A 1 244 ? 0.894 18.549 -2.784 1.00 94.00 244 ASP A O 1
ATOM 1870 N N . TRP A 1 245 ? 0.775 20.771 -3.034 1.00 90.81 245 TRP A N 1
ATOM 1871 C CA . TRP A 1 245 ? -0.083 20.729 -4.218 1.00 90.81 245 TRP A CA 1
ATOM 1872 C C . TRP A 1 245 ? 0.547 19.972 -5.394 1.00 90.81 245 TRP A C 1
ATOM 1874 O O . TRP A 1 245 ? -0.183 19.366 -6.179 1.00 90.81 245 TRP A O 1
ATOM 1884 N N . ALA A 1 246 ? 1.879 19.961 -5.517 1.00 92.75 246 ALA A N 1
ATOM 1885 C CA . ALA A 1 246 ? 2.568 19.196 -6.554 1.00 92.75 246 ALA A CA 1
ATOM 1886 C C . ALA A 1 246 ? 2.499 17.682 -6.296 1.00 92.75 246 ALA A C 1
ATOM 1888 O O . ALA A 1 246 ? 2.462 16.896 -7.247 1.00 92.75 246 ALA A O 1
ATOM 1889 N N . ALA A 1 247 ? 2.440 17.265 -5.027 1.00 94.25 247 ALA A N 1
ATOM 1890 C CA . ALA A 1 247 ? 2.200 15.875 -4.659 1.00 94.25 247 ALA A CA 1
ATOM 1891 C C . ALA A 1 247 ? 0.747 15.480 -4.955 1.00 94.25 247 ALA A C 1
ATOM 1893 O O . ALA A 1 247 ? 0.501 14.500 -5.659 1.00 94.25 247 ALA A O 1
ATOM 1894 N N . VAL A 1 248 ? -0.215 16.298 -4.514 1.00 90.69 248 VAL A N 1
ATOM 1895 C CA . VAL A 1 248 ? -1.653 16.087 -4.767 1.00 90.69 248 VAL A CA 1
ATOM 1896 C C . VAL A 1 248 ? -1.960 16.031 -6.271 1.00 90.69 248 VAL A C 1
ATOM 1898 O O . VAL A 1 248 ? -2.741 15.193 -6.718 1.00 90.69 248 VAL A O 1
ATOM 1901 N N . GLY A 1 249 ? -1.281 16.837 -7.092 1.00 91.19 249 GLY A N 1
ATOM 1902 C CA . GLY A 1 249 ? -1.420 16.811 -8.553 1.00 91.19 249 GLY A CA 1
ATOM 1903 C C . GLY A 1 249 ? -1.042 15.479 -9.224 1.00 91.19 249 GLY A C 1
ATOM 1904 O O . GLY A 1 249 ? -1.359 15.273 -10.396 1.00 91.19 249 GLY A O 1
ATOM 1905 N N . GLN A 1 250 ? -0.395 14.549 -8.512 1.00 94.12 250 GLN A N 1
ATOM 1906 C CA . GLN A 1 250 ? -0.015 13.233 -9.040 1.00 94.12 250 GLN A CA 1
ATOM 1907 C C . GLN A 1 250 ? -1.075 12.145 -8.806 1.00 94.12 250 GLN A C 1
ATOM 1909 O O . GLN A 1 250 ? -0.930 11.043 -9.336 1.00 94.12 250 GLN A O 1
ATOM 1914 N N . LEU A 1 251 ? -2.172 12.445 -8.101 1.00 92.19 251 LEU A N 1
ATOM 1915 C CA . LEU A 1 251 ? -3.241 11.484 -7.791 1.00 92.19 251 LEU A CA 1
ATOM 1916 C C . LEU A 1 251 ? -3.815 10.781 -9.026 1.00 92.19 251 LEU A C 1
ATOM 1918 O O . LEU A 1 251 ? -4.056 9.577 -9.002 1.00 92.19 251 LEU A O 1
ATOM 1922 N N . ALA A 1 252 ? -3.988 11.507 -10.133 1.00 92.62 252 ALA A N 1
ATOM 1923 C CA . ALA A 1 252 ? -4.525 10.939 -11.368 1.00 92.62 252 ALA A CA 1
ATOM 1924 C C . ALA A 1 252 ? -3.639 9.822 -11.954 1.00 92.62 252 ALA A C 1
ATOM 1926 O O . ALA A 1 252 ? -4.145 8.934 -12.640 1.00 92.62 252 ALA A O 1
ATOM 1927 N N . ARG A 1 253 ? -2.324 9.843 -11.682 1.00 96.50 253 ARG A N 1
ATOM 1928 C CA . ARG A 1 253 ? -1.400 8.775 -12.096 1.00 96.50 253 ARG A CA 1
ATOM 1929 C C . ARG A 1 253 ? -1.570 7.537 -11.228 1.00 96.50 253 ARG A C 1
ATOM 1931 O O . ARG A 1 253 ? -1.695 6.437 -11.750 1.00 96.50 253 ARG A O 1
ATOM 1938 N N . VAL A 1 254 ? -1.666 7.726 -9.915 1.00 95.88 254 VAL A N 1
ATOM 1939 C CA . VAL A 1 254 ? -1.943 6.633 -8.975 1.00 95.88 254 VAL A CA 1
ATOM 1940 C C . VAL A 1 254 ? -3.259 5.935 -9.321 1.00 95.88 254 VAL A C 1
ATOM 1942 O O . VAL A 1 254 ? -3.269 4.716 -9.462 1.00 95.88 254 VAL A O 1
ATOM 1945 N N . LYS A 1 255 ? -4.340 6.696 -9.555 1.00 94.81 255 LYS A N 1
ATOM 1946 C CA . LYS A 1 255 ? -5.632 6.130 -9.987 1.00 94.81 255 LYS A CA 1
ATOM 1947 C C . LYS A 1 255 ? -5.503 5.350 -11.298 1.00 94.81 255 LYS A C 1
ATOM 1949 O O . LYS A 1 255 ? -6.077 4.278 -11.419 1.00 94.81 255 LYS A O 1
ATOM 1954 N N . GLY A 1 256 ? -4.730 5.858 -12.261 1.00 96.50 256 GLY A N 1
ATOM 1955 C CA . GLY A 1 256 ? -4.474 5.162 -13.526 1.00 96.50 256 GLY A CA 1
ATOM 1956 C C . GLY A 1 256 ? -3.798 3.801 -13.337 1.00 96.50 256 GLY A C 1
ATOM 1957 O O . GLY A 1 256 ? -4.262 2.815 -13.900 1.00 96.50 256 GLY A O 1
ATOM 1958 N N . LEU A 1 257 ? -2.750 3.732 -12.507 1.00 97.81 257 LEU A N 1
ATOM 1959 C CA . LEU A 1 257 ? -2.074 2.466 -12.194 1.00 97.81 257 LEU A CA 1
ATOM 1960 C C . LEU A 1 257 ? -2.992 1.496 -11.442 1.00 97.81 257 LEU A C 1
ATOM 1962 O O . LEU A 1 257 ? -3.092 0.339 -11.833 1.00 97.81 257 LEU A O 1
ATOM 1966 N N . MET A 1 258 ? -3.691 1.963 -10.403 1.00 97.25 258 MET A N 1
ATOM 1967 C CA . MET A 1 258 ? -4.593 1.112 -9.616 1.00 97.25 258 MET A CA 1
ATOM 1968 C C . MET A 1 258 ? -5.756 0.574 -10.456 1.00 97.25 258 MET A C 1
ATOM 1970 O O . MET A 1 258 ? -6.086 -0.603 -10.355 1.00 97.25 258 MET A O 1
ATOM 1974 N N . ASN A 1 259 ? -6.336 1.400 -11.331 1.00 97.44 259 ASN A N 1
ATOM 1975 C CA . ASN A 1 259 ? -7.358 0.941 -12.271 1.00 97.44 259 ASN A CA 1
ATOM 1976 C C . ASN A 1 259 ? -6.810 -0.136 -13.204 1.00 97.44 259 ASN A C 1
ATOM 1978 O O . ASN A 1 259 ? -7.487 -1.131 -13.425 1.00 97.44 259 ASN A O 1
ATOM 1982 N N . ARG A 1 260 ? -5.581 0.022 -13.713 1.00 98.19 260 ARG A N 1
ATOM 1983 C CA . ARG A 1 260 ? -4.981 -0.996 -14.578 1.00 98.19 260 ARG A CA 1
ATOM 1984 C C . ARG A 1 260 ? -4.746 -2.318 -13.852 1.00 98.19 260 ARG A C 1
ATOM 1986 O O . ARG A 1 260 ? -4.982 -3.366 -14.440 1.00 98.19 260 ARG A O 1
ATOM 1993 N N . VAL A 1 261 ? -4.319 -2.266 -12.590 1.00 98.25 261 VAL A N 1
ATOM 1994 C CA . VAL A 1 261 ? -4.201 -3.458 -11.736 1.00 98.25 261 VAL A CA 1
ATOM 1995 C C . VAL A 1 261 ? -5.554 -4.164 -11.633 1.00 98.25 261 VAL A C 1
ATOM 1997 O O . VAL A 1 261 ? -5.633 -5.339 -11.959 1.00 98.25 261 VAL A O 1
ATOM 2000 N N . ILE A 1 262 ? -6.623 -3.434 -11.296 1.00 98.19 262 ILE A N 1
ATOM 2001 C CA . ILE A 1 262 ? -7.988 -3.980 -11.174 1.00 98.19 262 ILE A CA 1
ATOM 2002 C C . ILE A 1 262 ? -8.514 -4.536 -12.509 1.00 98.19 262 ILE A C 1
ATOM 2004 O O . ILE A 1 262 ? -9.204 -5.550 -12.534 1.00 98.19 262 ILE A O 1
ATOM 2008 N N . GLU A 1 263 ? -8.209 -3.884 -13.634 1.00 98.12 263 GLU A N 1
ATOM 2009 C CA . GLU A 1 263 ? -8.607 -4.355 -14.968 1.00 98.12 263 GLU A CA 1
ATOM 2010 C C . GLU A 1 263 ? -7.954 -5.689 -15.347 1.00 98.12 263 GLU A C 1
ATOM 2012 O O . GLU A 1 263 ? -8.576 -6.499 -16.034 1.00 98.12 263 GLU A O 1
ATOM 2017 N N . LEU A 1 264 ? -6.694 -5.888 -14.954 1.00 98.06 264 LEU A N 1
ATOM 2018 C CA . LEU A 1 264 ? -5.932 -7.092 -15.271 1.00 98.06 264 LEU A CA 1
ATOM 2019 C C . LEU A 1 264 ? -6.192 -8.226 -14.271 1.00 98.06 264 LEU A C 1
ATOM 2021 O O . LEU A 1 264 ? -6.269 -9.385 -14.675 1.00 98.06 264 LEU A O 1
ATOM 2025 N N . ASP A 1 265 ? -6.338 -7.890 -12.991 1.00 97.94 265 ASP A N 1
ATOM 2026 C CA . ASP A 1 265 ? -6.658 -8.805 -11.899 1.00 97.94 265 ASP A CA 1
ATOM 2027 C C . ASP A 1 265 ? -7.423 -8.061 -10.782 1.00 97.94 265 ASP A C 1
ATOM 2029 O O . ASP A 1 265 ? -6.841 -7.431 -9.898 1.00 97.94 265 ASP A O 1
ATOM 2033 N N . ASP A 1 266 ? -8.758 -8.150 -10.830 1.00 97.38 266 ASP A N 1
ATOM 2034 C CA . ASP A 1 266 ? -9.706 -7.508 -9.894 1.00 97.38 266 ASP A CA 1
ATOM 2035 C C . ASP A 1 266 ? -9.436 -7.930 -8.430 1.00 97.38 266 ASP A C 1
ATOM 2037 O O . ASP A 1 266 ? -9.664 -7.160 -7.498 1.00 97.38 266 ASP A O 1
ATOM 2041 N N . GLY A 1 267 ? -8.901 -9.142 -8.220 1.00 95.75 267 GLY A N 1
ATOM 2042 C CA . GLY A 1 267 ? -8.633 -9.723 -6.902 1.00 95.75 267 GLY A CA 1
ATOM 2043 C C . GLY A 1 267 ? -7.182 -9.632 -6.429 1.00 95.75 267 GLY A C 1
ATOM 2044 O O . GLY A 1 267 ? -6.864 -10.203 -5.384 1.00 95.75 267 GLY A O 1
ATOM 2045 N N . PHE A 1 268 ? -6.304 -8.940 -7.164 1.00 95.62 268 PHE A N 1
ATOM 2046 C CA . PHE A 1 268 ? -4.875 -8.884 -6.854 1.00 95.62 268 PHE A CA 1
ATOM 2047 C C . PHE A 1 268 ? -4.600 -8.428 -5.407 1.00 95.62 268 PHE A C 1
ATOM 2049 O O . PHE A 1 268 ? -5.243 -7.50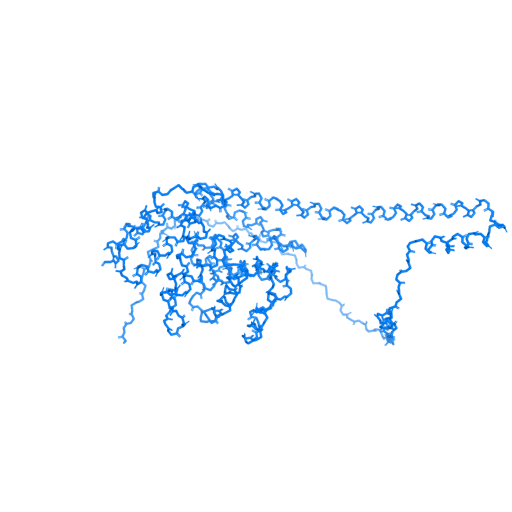0 -4.905 1.00 95.62 268 PHE A O 1
ATOM 2056 N N . ASP A 1 269 ? -3.616 -9.060 -4.752 1.00 92.12 269 ASP A N 1
ATOM 2057 C CA . ASP A 1 269 ? -3.216 -8.789 -3.356 1.00 92.12 269 ASP A CA 1
ATOM 2058 C C . ASP A 1 269 ? -4.402 -8.861 -2.371 1.00 92.12 269 ASP A C 1
A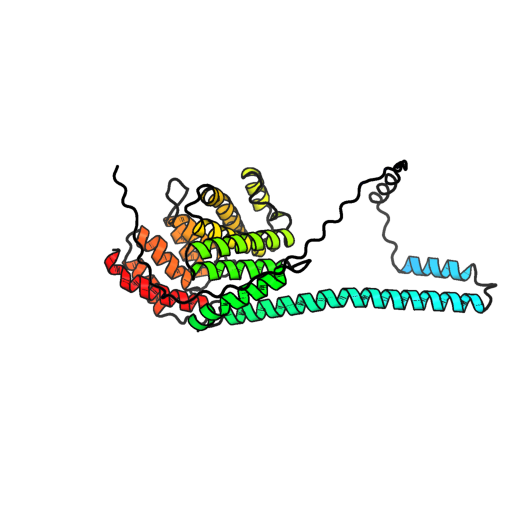TOM 2060 O O . ASP A 1 269 ? -4.610 -7.954 -1.569 1.00 92.12 269 ASP A O 1
ATOM 2064 N N . ASP A 1 270 ? -5.241 -9.902 -2.490 1.00 92.31 270 ASP A N 1
ATOM 2065 C CA . ASP A 1 270 ? -6.471 -10.089 -1.697 1.00 92.31 270 ASP A CA 1
ATOM 2066 C C . ASP A 1 270 ? -7.428 -8.869 -1.772 1.00 92.31 270 ASP A C 1
ATOM 2068 O O . ASP A 1 270 ? -8.126 -8.525 -0.815 1.00 92.31 270 ASP A O 1
ATOM 2072 N N . GLY A 1 271 ? -7.462 -8.181 -2.921 1.00 95.00 271 GLY A N 1
ATOM 2073 C CA . GLY A 1 271 ? -8.234 -6.951 -3.114 1.00 95.00 271 GLY A CA 1
ATOM 2074 C C . GLY A 1 271 ? -7.536 -5.684 -2.603 1.00 95.00 271 GLY A C 1
ATOM 2075 O O . GLY A 1 271 ? -8.193 -4.665 -2.372 1.00 95.00 271 GLY A O 1
ATOM 2076 N N . GLY A 1 272 ? -6.211 -5.694 -2.444 1.00 93.62 272 GLY A N 1
ATOM 2077 C CA . GLY A 1 272 ? -5.433 -4.538 -1.991 1.00 93.62 272 GLY A CA 1
ATOM 2078 C C . GLY A 1 272 ? -5.656 -3.286 -2.848 1.00 93.62 272 GLY A C 1
ATOM 2079 O O . GLY A 1 272 ? -5.847 -2.192 -2.313 1.00 93.62 272 GLY A O 1
ATOM 2080 N N . ALA A 1 273 ? -5.736 -3.423 -4.177 1.00 96.06 273 ALA A N 1
ATOM 2081 C CA . ALA A 1 273 ? -6.016 -2.296 -5.079 1.00 96.06 273 ALA A CA 1
ATOM 2082 C C . ALA A 1 273 ? -7.381 -1.647 -4.803 1.00 96.06 273 ALA A C 1
ATOM 2084 O O . ALA A 1 273 ? -7.519 -0.421 -4.854 1.00 96.06 273 ALA A O 1
ATOM 2085 N N . HIS A 1 274 ? -8.371 -2.457 -4.426 1.00 97.94 274 HIS A N 1
ATOM 2086 C CA . HIS A 1 274 ? -9.672 -1.971 -3.998 1.00 97.94 274 HIS A CA 1
ATOM 2087 C C . HIS A 1 274 ? -9.594 -1.179 -2.694 1.00 97.94 274 HIS A C 1
ATOM 2089 O O . HIS A 1 274 ? -10.215 -0.124 -2.612 1.00 97.94 274 HIS A O 1
ATOM 2095 N N . LEU A 1 275 ? -8.793 -1.593 -1.710 1.00 95.62 275 LEU A N 1
ATOM 2096 C CA . LEU A 1 275 ? -8.633 -0.814 -0.477 1.00 95.62 275 LEU A CA 1
ATOM 2097 C C . LEU A 1 275 ? -8.135 0.613 -0.766 1.00 95.62 275 LEU A C 1
ATOM 2099 O O . LEU A 1 275 ? -8.713 1.591 -0.284 1.00 95.62 275 LEU A O 1
ATOM 2103 N N . TYR A 1 276 ? -7.095 0.741 -1.595 1.00 94.00 276 TYR A N 1
ATOM 2104 C CA . TYR A 1 276 ? -6.541 2.048 -1.956 1.00 94.00 276 TYR A CA 1
ATOM 210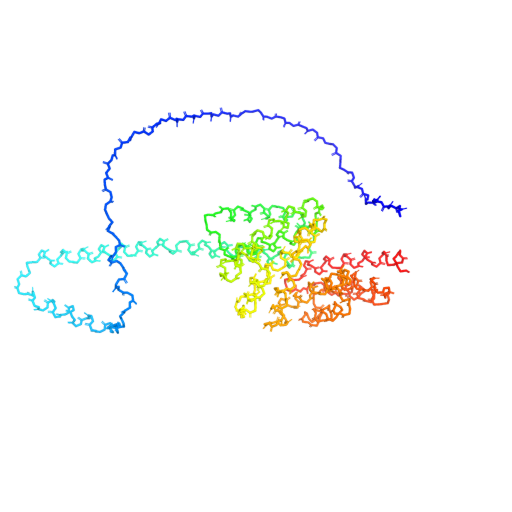5 C C . TYR A 1 276 ? -7.521 2.888 -2.778 1.00 94.00 276 TYR A C 1
ATOM 2107 O O . TYR A 1 276 ? -7.686 4.077 -2.504 1.00 94.00 276 TYR A O 1
ATOM 2115 N N . MET A 1 277 ? -8.201 2.287 -3.758 1.00 96.00 277 MET A N 1
ATOM 2116 C CA . MET A 1 277 ? -9.213 2.991 -4.549 1.00 96.00 277 MET A CA 1
ATOM 2117 C C . MET A 1 277 ? -10.413 3.421 -3.700 1.00 96.00 277 MET A C 1
ATOM 2119 O O . MET A 1 277 ? -10.901 4.535 -3.875 1.00 96.00 277 MET A O 1
ATOM 2123 N N . GLY A 1 278 ? -10.834 2.604 -2.731 1.00 95.88 278 GLY A N 1
ATOM 2124 C CA . GLY A 1 278 ? -11.878 2.944 -1.764 1.00 95.88 278 GLY A CA 1
ATOM 2125 C C . GLY A 1 278 ? -11.562 4.233 -1.018 1.00 95.88 278 GLY A C 1
ATOM 2126 O O . GLY A 1 278 ? -12.371 5.166 -1.002 1.00 95.88 278 GLY A O 1
ATOM 2127 N N . GLY A 1 279 ? -10.343 4.330 -0.487 1.00 92.62 279 GLY A N 1
ATOM 2128 C CA . GLY A 1 279 ? -9.909 5.534 0.209 1.00 92.62 279 GLY A CA 1
ATOM 2129 C C . GLY A 1 279 ? -9.722 6.742 -0.702 1.00 92.62 279 GLY A C 1
ATOM 2130 O O . GLY A 1 279 ? -10.174 7.837 -0.370 1.00 92.62 279 GLY A O 1
ATOM 2131 N N . LEU A 1 280 ? -9.136 6.558 -1.888 1.00 90.88 280 LEU A N 1
ATOM 2132 C CA . LEU A 1 280 ? -8.971 7.641 -2.862 1.00 90.88 280 LEU A CA 1
ATOM 2133 C C . LEU A 1 280 ? -10.315 8.221 -3.320 1.00 90.88 280 LEU A C 1
ATOM 2135 O O . LEU A 1 280 ? -10.457 9.437 -3.406 1.00 90.88 280 LEU A O 1
ATOM 2139 N N . GLU A 1 281 ? -11.310 7.382 -3.603 1.00 93.31 281 GLU A N 1
ATOM 2140 C CA . GLU A 1 281 ? -12.633 7.851 -4.026 1.00 93.31 281 GLU A CA 1
ATOM 2141 C C . GLU A 1 281 ? -13.409 8.531 -2.888 1.00 93.31 281 GLU A C 1
ATOM 2143 O O . GLU A 1 281 ? -14.252 9.384 -3.155 1.00 93.31 281 GLU A O 1
ATOM 2148 N N . THR A 1 282 ? -13.109 8.201 -1.630 1.00 92.38 282 THR A N 1
ATOM 2149 C CA . THR A 1 282 ? -13.833 8.725 -0.463 1.00 92.38 282 THR A CA 1
ATOM 2150 C C . THR A 1 282 ? -13.215 10.006 0.101 1.00 92.38 282 THR A C 1
ATOM 2152 O O . THR A 1 282 ? -13.929 10.949 0.430 1.00 92.38 282 THR A O 1
ATOM 2155 N N . VAL A 1 283 ? -11.883 10.072 0.196 1.00 84.12 283 VAL A N 1
ATOM 2156 C CA . VAL A 1 283 ? -11.163 11.206 0.803 1.00 84.12 283 VAL A CA 1
ATOM 2157 C C . VAL A 1 283 ? -11.132 12.428 -0.120 1.00 84.12 283 VAL A C 1
ATOM 2159 O O . VAL A 1 283 ? -11.020 13.565 0.349 1.00 84.12 283 VAL A O 1
ATOM 2162 N N . LEU A 1 284 ? -11.214 12.228 -1.438 1.00 83.31 284 LEU A N 1
ATOM 2163 C CA . LEU A 1 284 ? -11.139 13.333 -2.386 1.00 83.31 284 LEU A CA 1
ATOM 2164 C C . LEU A 1 284 ? -12.428 14.168 -2.395 1.00 83.31 284 LEU A C 1
ATOM 2166 O O . LEU A 1 284 ? -13.527 13.622 -2.478 1.00 83.31 284 LEU A O 1
ATOM 2170 N N . PRO A 1 285 ? -12.323 15.510 -2.410 1.00 83.19 285 PRO A N 1
ATOM 2171 C CA . PRO A 1 285 ? -13.468 16.356 -2.710 1.00 83.19 285 PRO A CA 1
ATOM 2172 C C . PRO A 1 285 ? -14.062 16.022 -4.084 1.00 83.19 285 PRO A C 1
ATOM 2174 O O . PRO A 1 285 ? -13.338 15.661 -5.016 1.00 83.19 285 PRO A O 1
ATOM 2177 N N . ALA A 1 286 ? -15.365 16.258 -4.257 1.00 84.06 286 ALA A N 1
ATOM 2178 C CA . ALA A 1 286 ? -16.044 16.050 -5.541 1.00 84.06 286 ALA A CA 1
ATOM 2179 C C . ALA A 1 286 ? -15.378 16.820 -6.702 1.00 84.06 286 ALA A C 1
ATOM 2181 O O . ALA A 1 286 ? -15.287 16.316 -7.819 1.00 84.06 286 ALA A O 1
ATOM 2182 N N . SER A 1 287 ? -14.832 18.014 -6.435 1.00 81.19 287 SER A N 1
ATOM 2183 C CA . SER A 1 287 ? -14.091 18.817 -7.420 1.00 81.19 287 SER A CA 1
ATOM 2184 C C . SER A 1 287 ? -12.776 18.182 -7.890 1.00 81.19 287 SER A C 1
ATOM 2186 O O . SER A 1 287 ? -12.268 18.558 -8.943 1.00 81.19 287 SER A O 1
ATOM 2188 N N . MET A 1 288 ? -12.231 17.225 -7.135 1.00 76.25 288 MET A N 1
ATOM 2189 C CA . MET A 1 288 ? -11.033 16.447 -7.470 1.00 76.25 288 MET A CA 1
ATOM 2190 C C . MET A 1 288 ? -11.373 15.028 -7.949 1.00 76.25 288 MET A C 1
ATOM 2192 O O . MET A 1 288 ? -10.487 14.184 -8.078 1.00 76.25 288 MET A O 1
ATOM 2196 N N . GLY A 1 289 ? -12.651 14.765 -8.238 1.00 78.88 289 GLY A N 1
ATOM 2197 C CA . GLY A 1 289 ? -13.116 13.485 -8.760 1.00 78.88 289 GLY A CA 1
ATOM 2198 C C . GLY A 1 289 ? -13.341 12.411 -7.700 1.00 78.88 289 GLY A C 1
ATOM 2199 O O . GLY A 1 289 ? -13.340 11.239 -8.066 1.00 78.88 289 GLY A O 1
ATOM 2200 N N . GLY A 1 290 ? -13.510 12.789 -6.428 1.00 86.75 290 GLY A N 1
ATOM 2201 C CA . GLY A 1 290 ? -13.985 11.874 -5.391 1.00 86.75 290 GLY A CA 1
ATOM 2202 C C . GLY A 1 290 ? -15.466 11.541 -5.554 1.00 86.75 290 GLY A C 1
ATOM 2203 O O . GLY A 1 290 ? -16.281 12.386 -5.940 1.00 86.75 290 GLY A O 1
ATOM 2204 N N . ASN A 1 291 ? -15.805 10.289 -5.277 1.00 94.06 291 ASN A N 1
ATOM 2205 C CA . ASN A 1 291 ? -17.152 9.749 -5.300 1.00 94.06 291 ASN A CA 1
ATOM 2206 C C . ASN A 1 291 ? -17.285 8.695 -4.183 1.00 94.06 291 ASN A C 1
ATOM 2208 O O . ASN A 1 291 ? -16.935 7.531 -4.404 1.00 94.06 291 ASN A O 1
ATOM 2212 N N . PRO A 1 292 ? -17.810 9.074 -3.004 1.00 94.12 292 PRO A N 1
ATOM 2213 C CA . PRO A 1 292 ? -17.898 8.178 -1.852 1.00 94.12 292 PRO A CA 1
ATOM 2214 C C . PRO A 1 292 ? -18.631 6.863 -2.135 1.00 94.12 292 PRO A C 1
ATOM 2216 O O . PRO A 1 292 ? -18.203 5.820 -1.656 1.00 94.12 292 PRO A O 1
ATOM 2219 N N . GLU A 1 293 ? -19.673 6.867 -2.972 1.00 95.81 293 GLU A N 1
ATOM 2220 C CA . GLU A 1 293 ? -20.409 5.642 -3.325 1.00 95.81 293 GLU A CA 1
ATOM 2221 C C . GLU A 1 293 ? -19.570 4.676 -4.172 1.00 95.81 293 GLU A C 1
ATOM 2223 O O . GLU A 1 293 ? -19.642 3.459 -3.994 1.00 95.81 293 GLU A O 1
ATOM 2228 N N . LYS A 1 294 ? -18.707 5.193 -5.058 1.00 96.50 294 LYS A N 1
ATOM 2229 C CA . LYS A 1 294 ? -17.696 4.344 -5.711 1.00 96.50 294 LYS A CA 1
ATOM 2230 C C . LYS A 1 294 ? -16.699 3.810 -4.690 1.00 96.50 294 LYS A C 1
ATOM 2232 O O . LYS A 1 294 ? -16.347 2.635 -4.750 1.00 96.50 294 LYS A O 1
ATOM 2237 N N . GLY A 1 295 ? -16.275 4.660 -3.754 1.00 96.19 295 GLY A N 1
ATOM 2238 C CA . GLY A 1 295 ? -15.375 4.283 -2.668 1.00 96.19 295 GLY A CA 1
ATOM 2239 C C . GLY A 1 295 ? -15.917 3.118 -1.842 1.00 96.19 295 GLY A C 1
ATOM 2240 O O . GLY A 1 295 ? -15.224 2.120 -1.655 1.00 96.19 295 GLY A O 1
ATOM 2241 N N . ARG A 1 296 ? -17.195 3.183 -1.462 1.00 98.00 296 ARG A N 1
ATOM 2242 C CA . ARG A 1 296 ? -17.930 2.086 -0.827 1.00 98.00 296 ARG A CA 1
ATOM 2243 C C . ARG A 1 296 ? -17.852 0.785 -1.622 1.00 98.00 296 ARG A C 1
ATOM 2245 O O . ARG A 1 296 ? -17.477 -0.235 -1.054 1.00 98.00 296 ARG A O 1
ATOM 2252 N N . GLY A 1 297 ? -18.155 0.816 -2.921 1.00 98.25 297 GLY A N 1
ATOM 2253 C CA . GLY A 1 297 ? -18.089 -0.386 -3.759 1.00 98.25 297 GLY A CA 1
ATOM 2254 C C . GLY A 1 297 ? -16.686 -1.003 -3.802 1.00 98.25 297 GLY A C 1
ATOM 2255 O O . GLY A 1 297 ? -16.539 -2.225 -3.812 1.00 98.25 297 GLY A O 1
ATOM 2256 N N . HIS A 1 298 ? -15.637 -0.175 -3.771 1.00 98.31 298 HIS A N 1
ATOM 2257 C CA . HIS A 1 298 ? -14.270 -0.667 -3.642 1.00 98.31 298 HIS A CA 1
ATOM 2258 C C . HIS A 1 298 ? -14.009 -1.297 -2.263 1.00 98.31 298 HIS A C 1
ATOM 2260 O O . HIS A 1 298 ? -13.480 -2.402 -2.212 1.00 98.31 298 HIS A O 1
ATOM 2266 N N . PHE A 1 299 ? -14.422 -0.679 -1.154 1.00 98.50 299 PHE A N 1
ATOM 2267 C CA . PHE A 1 299 ? -14.263 -1.292 0.172 1.00 98.50 299 PHE A CA 1
ATOM 2268 C C . PHE A 1 299 ? -14.985 -2.641 0.295 1.00 98.50 299 PHE A C 1
ATOM 2270 O O . PHE A 1 299 ? -14.401 -3.607 0.785 1.00 98.50 299 PHE A O 1
ATOM 2277 N N . GLU A 1 300 ? -16.220 -2.734 -0.203 1.00 98.44 300 GLU A N 1
ATOM 2278 C CA . GLU A 1 300 ? -16.993 -3.982 -0.223 1.00 98.44 300 GLU A CA 1
ATOM 2279 C C . GLU A 1 300 ? -16.265 -5.078 -1.023 1.00 98.44 300 GLU A C 1
ATOM 2281 O O . GLU A 1 300 ? -16.148 -6.209 -0.545 1.00 98.44 300 GLU A O 1
ATOM 2286 N N . LYS A 1 301 ? -15.685 -4.740 -2.184 1.00 98.44 301 LYS A N 1
ATOM 2287 C CA . LYS A 1 301 ? -14.848 -5.666 -2.964 1.00 98.44 301 LYS A CA 1
ATOM 2288 C C . LYS A 1 301 ? -13.568 -6.085 -2.235 1.00 98.44 301 LYS A C 1
ATOM 2290 O O . LYS A 1 301 ? -13.232 -7.263 -2.263 1.00 98.44 301 LYS A O 1
ATOM 2295 N N . ALA A 1 302 ? -12.864 -5.172 -1.564 1.00 97.94 302 ALA A N 1
ATOM 2296 C CA . ALA A 1 302 ? -11.659 -5.516 -0.797 1.00 97.94 302 ALA A CA 1
ATOM 2297 C C . ALA A 1 302 ? -11.970 -6.525 0.327 1.00 97.94 302 ALA A C 1
ATOM 2299 O O . ALA A 1 302 ? -11.239 -7.492 0.547 1.00 97.94 302 ALA A O 1
ATOM 2300 N N . ILE A 1 303 ? -13.103 -6.342 1.011 1.00 98.25 303 ILE A N 1
ATOM 2301 C CA . ILE A 1 303 ? -13.588 -7.292 2.020 1.00 98.25 303 ILE A CA 1
ATOM 2302 C C . ILE A 1 303 ? -13.956 -8.628 1.362 1.00 98.25 303 ILE A C 1
ATOM 2304 O O . ILE A 1 303 ? -13.633 -9.682 1.903 1.00 98.25 303 ILE A O 1
ATOM 2308 N N . GLN A 1 304 ? -14.604 -8.598 0.196 1.00 98.25 304 GLN A N 1
ATOM 2309 C CA . GLN A 1 304 ? -14.984 -9.804 -0.536 1.00 98.25 304 GLN A CA 1
ATOM 2310 C C . GLN A 1 304 ? -13.767 -10.626 -0.987 1.00 98.25 304 GLN A C 1
ATOM 2312 O O . GLN A 1 304 ? -13.740 -11.827 -0.736 1.00 98.25 304 GLN A O 1
ATOM 2317 N N . TYR A 1 305 ? -12.772 -10.005 -1.628 1.00 97.50 305 TYR A N 1
ATOM 2318 C CA . TYR A 1 305 ? -11.592 -10.703 -2.158 1.00 97.50 305 TYR A CA 1
ATOM 2319 C C . TYR A 1 305 ? -10.702 -11.286 -1.069 1.00 97.50 305 TYR A C 1
ATOM 2321 O O . TYR A 1 305 ? -10.190 -12.389 -1.222 1.00 97.50 305 TYR A O 1
ATOM 2329 N N . SER A 1 306 ? -10.581 -10.591 0.061 1.00 95.44 306 SER A N 1
ATOM 2330 C CA . SER A 1 306 ? -9.885 -11.131 1.228 1.00 95.44 306 SER A CA 1
ATOM 2331 C C . SER A 1 306 ? -10.708 -12.165 2.006 1.00 95.44 306 SER A C 1
ATOM 2333 O O . SER A 1 306 ? -10.221 -12.692 3.005 1.00 95.44 306 SER A O 1
ATOM 2335 N N . GLU A 1 307 ? -11.950 -12.454 1.598 1.00 96.06 307 GLU A N 1
ATOM 2336 C CA . GLU A 1 307 ? -12.910 -13.287 2.340 1.00 96.06 307 GLU A CA 1
ATOM 2337 C C . GLU A 1 307 ? -13.113 -12.801 3.789 1.00 96.06 307 GLU A C 1
ATOM 2339 O O . GLU A 1 307 ? -13.327 -13.577 4.719 1.00 96.06 307 GLU A O 1
ATOM 2344 N N . GLY A 1 308 ? -12.994 -11.489 4.004 1.00 95.50 308 GLY A N 1
ATOM 2345 C CA . GLY A 1 308 ? -13.053 -10.857 5.318 1.00 95.50 308 GLY A CA 1
ATOM 2346 C C . GLY A 1 308 ? -11.804 -11.040 6.185 1.00 95.50 308 GLY A C 1
ATOM 2347 O O . GLY A 1 308 ? -11.803 -10.539 7.309 1.00 95.50 308 GLY A O 1
ATOM 2348 N N . ARG A 1 309 ? -10.743 -11.700 5.693 1.00 95.62 309 ARG A N 1
ATOM 2349 C CA . ARG A 1 309 ? -9.483 -11.911 6.433 1.00 95.62 309 ARG A CA 1
ATOM 2350 C C . ARG A 1 309 ? -8.664 -10.632 6.590 1.00 95.62 309 ARG A C 1
ATOM 2352 O O . ARG A 1 309 ? -7.908 -10.521 7.552 1.00 95.62 309 ARG A O 1
ATOM 2359 N N . PHE A 1 310 ? -8.790 -9.674 5.668 1.00 95.38 310 PHE A N 1
ATOM 2360 C CA . PHE A 1 310 ? -8.064 -8.407 5.741 1.00 95.38 310 PHE A CA 1
ATOM 2361 C C . PHE A 1 310 ? -8.862 -7.367 6.539 1.00 95.38 310 PHE A C 1
ATOM 2363 O O . PHE A 1 310 ? -9.627 -6.571 5.989 1.00 95.38 310 PHE A O 1
ATOM 2370 N N . LEU A 1 311 ? -8.689 -7.368 7.863 1.00 97.31 311 LEU A N 1
ATOM 2371 C CA . LEU A 1 311 ? -9.520 -6.583 8.786 1.00 97.31 311 LEU A CA 1
ATOM 2372 C C . LEU A 1 311 ? -9.373 -5.070 8.598 1.00 97.31 311 LEU A C 1
ATOM 2374 O O . LEU A 1 311 ? -10.333 -4.325 8.801 1.00 97.31 311 LEU A O 1
ATOM 2378 N N . MET A 1 312 ? -8.200 -4.610 8.154 1.00 95.06 312 MET A N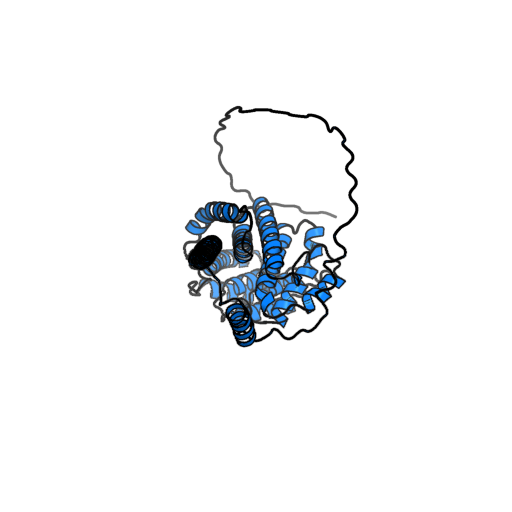 1
ATOM 2379 C CA . MET A 1 312 ? -7.955 -3.189 7.897 1.00 95.06 312 MET A CA 1
ATOM 2380 C C . MET A 1 312 ? -8.907 -2.615 6.839 1.00 95.06 312 MET A C 1
ATOM 2382 O O . MET A 1 312 ? -9.256 -1.440 6.914 1.00 95.06 312 MET A O 1
ATOM 2386 N N . ALA A 1 313 ? -9.404 -3.430 5.900 1.00 97.19 313 ALA A N 1
ATOM 2387 C CA . ALA A 1 313 ? -10.380 -2.962 4.919 1.00 97.19 313 ALA A CA 1
ATOM 2388 C C . ALA A 1 313 ? -11.669 -2.446 5.579 1.00 97.19 313 ALA A C 1
ATOM 2390 O O . ALA A 1 313 ? -12.192 -1.410 5.173 1.00 97.19 313 ALA A O 1
ATOM 2391 N N . LYS A 1 314 ? -12.142 -3.110 6.643 1.00 98.44 314 LYS A N 1
ATOM 2392 C CA . LYS A 1 314 ? -13.315 -2.674 7.416 1.00 98.44 314 LYS A CA 1
ATOM 2393 C C . LYS A 1 314 ? -13.028 -1.423 8.243 1.00 98.44 314 LYS A C 1
ATOM 2395 O O . LYS A 1 314 ? -13.879 -0.542 8.306 1.00 98.44 314 LYS A O 1
ATOM 2400 N N . VAL A 1 315 ? -11.834 -1.328 8.835 1.00 97.88 315 VAL A N 1
ATOM 2401 C CA . VAL A 1 315 ? -11.414 -0.154 9.621 1.00 97.88 315 VAL A CA 1
ATOM 2402 C C . VAL A 1 315 ? -11.390 1.095 8.748 1.00 97.88 315 VAL A C 1
ATOM 2404 O O . VAL A 1 315 ? -12.035 2.086 9.077 1.00 97.88 315 VAL A O 1
ATOM 2407 N N . VAL A 1 316 ? -10.721 1.026 7.596 1.00 96.44 316 VAL A N 1
ATOM 2408 C CA . VAL A 1 316 ? -10.639 2.154 6.660 1.00 96.44 316 VAL A CA 1
ATOM 2409 C C . VAL A 1 316 ? -12.019 2.488 6.091 1.00 96.44 316 VAL A C 1
ATOM 2411 O O . VAL A 1 316 ? -12.345 3.663 5.934 1.00 96.44 316 VAL A O 1
ATOM 2414 N N . TYR A 1 317 ? -12.861 1.484 5.832 1.00 98.12 317 TYR A N 1
ATOM 2415 C CA . TYR A 1 317 ? -14.230 1.710 5.372 1.00 98.12 317 TYR A CA 1
ATOM 2416 C C . TYR A 1 317 ? -15.069 2.473 6.412 1.00 98.12 317 TYR A C 1
ATOM 2418 O O . TYR A 1 317 ? -15.719 3.467 6.077 1.00 98.12 317 TYR A O 1
ATOM 2426 N N . ALA A 1 318 ? -15.002 2.072 7.683 1.00 97.88 318 ALA A N 1
ATOM 2427 C CA . ALA A 1 318 ? -15.664 2.778 8.775 1.00 97.88 318 ALA A CA 1
ATOM 2428 C C . ALA A 1 318 ? -15.130 4.214 8.919 1.00 97.88 318 ALA A C 1
ATOM 2430 O O . ALA A 1 318 ? -15.902 5.174 8.934 1.00 97.88 318 ALA A O 1
ATOM 2431 N N . GLU A 1 319 ? -13.806 4.369 8.965 1.00 95.31 319 GLU A N 1
ATOM 2432 C CA . GLU A 1 319 ? -13.160 5.656 9.216 1.00 95.31 319 GLU A CA 1
ATOM 2433 C C . GLU A 1 319 ? -13.370 6.660 8.078 1.00 95.31 319 GLU A C 1
ATOM 2435 O O . GLU A 1 319 ? -13.607 7.841 8.328 1.00 95.31 319 GLU A O 1
ATOM 2440 N N . GLN A 1 320 ? -13.265 6.221 6.824 1.00 94.44 320 GLN A N 1
ATOM 2441 C CA . GLN A 1 320 ? -13.262 7.138 5.687 1.00 94.44 320 GLN A CA 1
ATOM 2442 C C . GLN A 1 320 ? -14.655 7.333 5.102 1.00 94.44 320 GLN A C 1
ATOM 2444 O O . GLN A 1 320 ? -15.003 8.462 4.767 1.00 94.44 320 GLN A O 1
ATOM 2449 N N . TYR A 1 321 ? -15.462 6.274 4.986 1.00 96.56 321 TYR A N 1
ATOM 2450 C CA . TYR A 1 321 ? -16.788 6.364 4.371 1.00 96.56 321 TYR A CA 1
ATOM 2451 C C . TYR A 1 321 ? -17.895 6.552 5.402 1.00 96.56 321 TYR A C 1
ATOM 2453 O O . TYR A 1 321 ? -18.661 7.504 5.289 1.00 96.56 321 TYR A O 1
ATOM 2461 N N . ALA A 1 322 ? -17.999 5.673 6.405 1.00 96.62 322 ALA A N 1
ATOM 2462 C CA . ALA A 1 322 ? -19.147 5.702 7.315 1.00 96.62 322 ALA A CA 1
ATOM 2463 C C . ALA A 1 322 ? -19.196 7.019 8.107 1.00 96.62 322 ALA A C 1
ATOM 2465 O O . ALA A 1 322 ? -20.250 7.648 8.194 1.00 96.62 322 ALA A O 1
ATOM 2466 N N . LYS A 1 323 ? -18.035 7.509 8.562 1.00 93.88 323 LYS A N 1
ATOM 2467 C CA . LYS A 1 323 ? -17.898 8.849 9.155 1.00 93.88 323 LYS A CA 1
ATOM 2468 C C . LYS A 1 323 ? -18.303 9.962 8.186 1.00 93.88 323 LYS A C 1
ATOM 2470 O O . LYS A 1 323 ? -19.148 10.783 8.525 1.00 93.88 323 LYS A O 1
ATOM 2475 N N . LEU A 1 324 ? -17.770 9.963 6.960 1.00 92.81 324 LEU A N 1
ATOM 2476 C CA . LEU A 1 324 ? -18.104 10.973 5.945 1.00 92.81 324 LEU A CA 1
ATOM 2477 C C . LEU A 1 324 ? -19.611 11.037 5.651 1.00 92.81 324 LEU A C 1
ATOM 2479 O O . LEU A 1 324 ? -20.154 12.120 5.434 1.00 92.81 324 LEU A O 1
ATOM 2483 N N . MET A 1 325 ? -20.273 9.882 5.644 1.00 94.31 325 MET A N 1
ATOM 2484 C CA . MET A 1 325 ? -21.700 9.750 5.356 1.00 94.31 325 MET A CA 1
ATOM 2485 C C . MET A 1 325 ? -22.590 9.888 6.597 1.00 94.31 325 MET A C 1
ATOM 2487 O O . MET A 1 325 ? -23.808 9.780 6.469 1.00 94.31 325 MET A O 1
ATOM 2491 N N . PHE A 1 326 ? -22.010 10.147 7.774 1.00 94.56 326 PHE A N 1
ATOM 2492 C CA . PHE A 1 326 ? -22.712 10.189 9.060 1.00 94.56 326 PHE A CA 1
ATOM 2493 C C . PHE A 1 326 ? -23.520 8.903 9.357 1.00 94.56 326 PHE A C 1
ATOM 2495 O O . PHE A 1 326 ? -24.575 8.948 9.985 1.00 94.56 326 PHE A O 1
ATOM 2502 N N . ASP A 1 327 ? -23.022 7.743 8.913 1.00 96.75 327 ASP A N 1
ATOM 2503 C CA . ASP A 1 327 ? -23.630 6.426 9.134 1.00 96.75 327 ASP A CA 1
ATOM 2504 C C . ASP A 1 327 ? -22.989 5.718 10.340 1.00 96.75 327 ASP A C 1
ATOM 2506 O O . ASP A 1 327 ? -22.109 4.862 10.204 1.00 96.75 327 ASP A O 1
ATOM 2510 N N . GLN A 1 328 ? -23.431 6.096 11.542 1.00 97.12 328 GLN A N 1
ATOM 2511 C CA . GLN A 1 328 ? -22.930 5.521 12.795 1.00 97.12 328 GLN A CA 1
ATOM 2512 C C . GLN A 1 328 ? -23.182 4.008 12.884 1.00 97.12 328 GLN A C 1
ATOM 2514 O O . GLN A 1 328 ? -22.335 3.259 13.363 1.00 97.12 328 GLN A O 1
ATOM 2519 N N . ALA A 1 329 ? -24.329 3.537 12.386 1.00 97.62 329 ALA A N 1
ATOM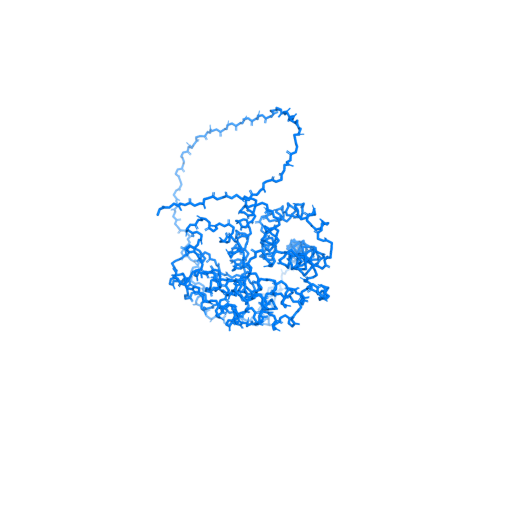 2520 C CA . ALA A 1 329 ? -24.689 2.124 12.456 1.00 97.62 329 ALA A CA 1
ATOM 2521 C C . ALA A 1 329 ? -23.739 1.256 11.619 1.00 97.62 329 ALA A C 1
ATOM 2523 O O . ALA A 1 329 ? -23.317 0.189 12.067 1.00 97.62 329 ALA A O 1
ATOM 2524 N N . LEU A 1 330 ? -23.379 1.711 10.414 1.00 98.00 330 LEU A N 1
ATOM 2525 C CA . LEU A 1 330 ? -22.367 1.051 9.594 1.00 98.00 330 LEU A CA 1
ATOM 2526 C C . LEU A 1 330 ? -20.979 1.129 10.239 1.00 98.00 330 LEU A C 1
ATOM 2528 O O . LEU A 1 330 ? -20.267 0.124 10.247 1.00 98.00 330 LEU A O 1
ATOM 2532 N N . HIS A 1 331 ? -20.607 2.299 10.770 1.00 98.38 331 HIS A N 1
ATOM 2533 C CA . HIS A 1 331 ? -19.328 2.513 11.447 1.00 98.38 331 HIS A CA 1
ATOM 2534 C C . HIS A 1 331 ? -19.124 1.506 12.582 1.00 98.38 331 HIS A C 1
ATOM 2536 O O . HIS A 1 331 ? -18.181 0.715 12.541 1.00 98.38 331 HIS A O 1
ATOM 2542 N N . ASP A 1 332 ? -20.039 1.481 13.550 1.00 98.06 332 ASP A N 1
ATOM 2543 C CA . ASP A 1 332 ? -19.893 0.656 14.747 1.00 98.06 332 ASP A CA 1
ATOM 2544 C C . ASP A 1 332 ? -19.948 -0.835 14.394 1.00 98.06 332 ASP A C 1
ATOM 2546 O O . ASP A 1 332 ? -19.095 -1.601 14.842 1.00 98.06 332 ASP A O 1
ATOM 2550 N N . LYS A 1 333 ? -20.844 -1.239 13.480 1.00 98.44 333 LYS A N 1
ATOM 2551 C CA . LYS A 1 333 ? -20.918 -2.625 12.995 1.00 98.44 333 LYS A CA 1
ATOM 2552 C C . LYS A 1 333 ? -19.582 -3.108 12.420 1.00 98.44 333 LYS A C 1
ATOM 2554 O O . LYS A 1 333 ? -19.119 -4.194 12.765 1.00 98.44 333 LYS A O 1
ATOM 2559 N N . LEU A 1 334 ? -18.968 -2.333 11.520 1.00 98.56 334 LEU A N 1
ATOM 2560 C CA . LEU A 1 334 ? -17.705 -2.716 10.880 1.00 98.56 334 LEU A CA 1
ATOM 2561 C C . LEU A 1 334 ? -16.578 -2.870 11.906 1.00 98.56 334 LEU A C 1
ATOM 2563 O O . LEU A 1 334 ? -15.790 -3.811 11.814 1.00 98.56 334 LEU A O 1
ATOM 2567 N N . LEU A 1 335 ? -16.500 -1.962 12.879 1.00 98.69 335 LEU A N 1
ATOM 2568 C CA . LEU A 1 335 ? -15.448 -1.972 13.891 1.00 98.69 335 LEU A CA 1
ATOM 2569 C C . LEU A 1 335 ? -15.648 -3.076 14.935 1.00 98.69 335 LEU A C 1
ATOM 2571 O O . LEU A 1 335 ? -14.678 -3.727 15.320 1.00 98.69 335 LEU A O 1
ATOM 2575 N N . GLU A 1 336 ? -16.882 -3.352 15.353 1.00 98.56 336 GLU A N 1
ATOM 2576 C CA . GLU A 1 336 ? -17.202 -4.473 16.246 1.00 98.56 336 GLU A CA 1
ATOM 2577 C C . GLU A 1 336 ? -16.859 -5.828 15.611 1.00 98.56 336 GLU A C 1
ATOM 2579 O O . GLU A 1 336 ? -16.297 -6.705 16.276 1.00 98.56 336 GLU A O 1
ATOM 2584 N N . GLU A 1 337 ? -17.127 -5.989 14.309 1.00 98.50 337 GLU A N 1
ATOM 2585 C CA . GLU A 1 337 ? -16.702 -7.166 13.547 1.00 98.50 337 GLU A CA 1
ATOM 2586 C C . GLU A 1 337 ? -15.173 -7.318 13.541 1.00 98.50 337 GLU A C 1
ATOM 2588 O O . GLU A 1 337 ? -14.675 -8.435 13.669 1.00 98.50 337 GLU A O 1
ATOM 2593 N N . VAL A 1 338 ? -14.419 -6.217 13.425 1.00 98.62 338 VAL A N 1
ATOM 2594 C CA . VAL A 1 338 ? -12.945 -6.234 13.484 1.00 98.62 338 VAL A CA 1
ATOM 2595 C C . VAL A 1 338 ? -12.453 -6.639 14.872 1.00 98.62 338 VAL A C 1
ATOM 2597 O O . VAL A 1 338 ? -11.601 -7.520 14.992 1.00 98.62 338 VAL A O 1
ATOM 2600 N N . VAL A 1 339 ? -12.998 -6.028 15.928 1.00 98.44 339 VAL A N 1
ATOM 2601 C CA . VAL A 1 339 ? -12.609 -6.310 17.320 1.00 98.44 339 VAL A CA 1
ATOM 2602 C C . VAL A 1 339 ? -12.885 -7.765 17.707 1.00 98.44 339 VAL A C 1
ATOM 2604 O O . VAL A 1 339 ? -12.135 -8.327 18.505 1.00 98.44 339 VAL A O 1
ATOM 2607 N N . SER A 1 340 ? -13.928 -8.372 17.137 1.00 97.94 340 SER A N 1
ATOM 2608 C CA . SER A 1 340 ? -14.357 -9.741 17.451 1.00 97.94 340 SER A CA 1
ATOM 2609 C C . SER A 1 340 ? -13.700 -10.823 16.584 1.00 97.94 340 SER A C 1
ATOM 2611 O O . SER A 1 340 ? -13.838 -12.007 16.892 1.00 97.94 340 SER A O 1
ATOM 2613 N N . ALA A 1 341 ? -13.028 -10.451 15.492 1.00 97.75 341 ALA A N 1
ATOM 2614 C CA . ALA A 1 341 ? -12.405 -11.399 14.570 1.00 97.75 341 ALA A CA 1
ATOM 2615 C C . ALA A 1 341 ? -11.108 -12.013 15.130 1.00 97.75 341 ALA A C 1
ATOM 2617 O O . ALA A 1 341 ? -10.431 -11.419 15.969 1.00 97.75 341 ALA A O 1
ATOM 2618 N N . ASP A 1 342 ? -10.731 -13.190 14.622 1.00 96.62 342 ASP A N 1
ATOM 2619 C CA . ASP A 1 342 ? -9.384 -13.735 14.817 1.00 96.62 342 ASP A CA 1
ATOM 2620 C C . ASP A 1 342 ? -8.399 -12.947 13.932 1.00 96.62 342 ASP A C 1
ATOM 2622 O O . ASP A 1 342 ? -8.577 -12.927 12.709 1.00 96.62 342 ASP A O 1
ATOM 2626 N N . PRO A 1 343 ? -7.389 -12.261 14.501 1.00 95.25 343 PRO A N 1
ATOM 2627 C CA . PRO A 1 343 ? -6.438 -11.511 13.696 1.00 95.25 343 PRO A CA 1
ATOM 2628 C C . PRO A 1 343 ? -5.461 -12.416 12.932 1.00 95.25 343 PRO A C 1
ATOM 2630 O O . PRO A 1 343 ? -4.832 -11.937 11.989 1.00 95.25 343 PRO A O 1
ATOM 2633 N N . VAL A 1 344 ? -5.311 -13.693 13.310 1.00 96.19 344 VAL A N 1
ATOM 2634 C CA . VAL A 1 344 ? -4.300 -14.594 12.744 1.00 96.19 344 VAL A CA 1
ATOM 2635 C C . VAL A 1 344 ? -4.679 -15.019 11.328 1.00 96.19 344 VAL A C 1
ATOM 2637 O O . VAL A 1 344 ? -5.621 -15.777 11.104 1.00 96.19 344 VAL A O 1
ATOM 2640 N N . ALA A 1 345 ? -3.892 -14.569 10.355 1.00 93.06 345 ALA A N 1
ATOM 2641 C CA . ALA A 1 345 ? -4.008 -14.982 8.964 1.00 93.06 345 ALA A CA 1
ATOM 2642 C C . ALA A 1 345 ? -2.643 -14.854 8.267 1.00 93.06 345 ALA A C 1
ATOM 2644 O O . ALA A 1 345 ? -1.895 -13.924 8.581 1.00 93.06 345 ALA A O 1
ATOM 2645 N N . PRO A 1 346 ? -2.310 -15.747 7.311 1.00 89.31 346 PRO A N 1
ATOM 2646 C CA . PRO A 1 346 ? -1.029 -15.697 6.608 1.00 89.31 346 PRO A CA 1
ATOM 2647 C C . PRO A 1 346 ? -0.763 -14.319 5.990 1.00 89.31 346 PRO A C 1
ATOM 2649 O O . PRO A 1 346 ? -1.599 -13.803 5.251 1.00 89.31 346 PRO A O 1
ATOM 2652 N N . ASN A 1 347 ? 0.401 -13.744 6.287 1.00 84.56 347 ASN A N 1
ATOM 2653 C CA . ASN A 1 347 ? 0.870 -12.410 5.904 1.00 84.56 347 ASN A CA 1
ATOM 2654 C C . ASN A 1 347 ? 0.015 -11.224 6.395 1.00 84.56 347 ASN A C 1
ATOM 2656 O O . ASN A 1 347 ? 0.259 -10.088 5.978 1.00 84.56 347 ASN A O 1
ATOM 2660 N N . LEU A 1 348 ? -0.974 -11.459 7.263 1.00 90.12 348 LEU A N 1
ATOM 2661 C CA . LEU A 1 348 ? -1.940 -10.449 7.706 1.00 90.12 348 LEU A CA 1
ATOM 2662 C C . LEU A 1 348 ? -2.008 -10.283 9.230 1.00 90.12 348 LEU A C 1
ATOM 2664 O O . LEU A 1 348 ? -2.586 -9.300 9.692 1.00 90.12 348 LEU A O 1
ATOM 2668 N N . THR A 1 349 ? -1.414 -11.180 10.021 1.00 92.56 349 THR A N 1
ATOM 2669 C CA . THR A 1 349 ? -1.524 -11.165 11.491 1.00 92.56 349 THR A CA 1
ATOM 2670 C C . THR A 1 349 ? -1.170 -9.814 12.107 1.00 92.56 349 THR A C 1
ATOM 2672 O O . THR A 1 349 ? -1.943 -9.276 12.905 1.00 92.56 349 THR A O 1
ATOM 2675 N N . LEU A 1 350 ? -0.047 -9.215 11.704 1.00 89.31 350 LEU A N 1
ATOM 2676 C CA . LEU A 1 350 ? 0.397 -7.934 12.246 1.00 89.31 350 LEU A CA 1
ATOM 2677 C C . LEU A 1 350 ? -0.590 -6.815 11.909 1.00 89.31 350 LEU A C 1
ATOM 2679 O O . LEU A 1 350 ? -1.021 -6.074 12.792 1.00 89.31 350 LEU A O 1
ATOM 2683 N N . ILE A 1 351 ? -0.966 -6.690 10.632 1.00 89.38 351 ILE A N 1
ATOM 2684 C CA . ILE A 1 351 ? -1.857 -5.613 10.184 1.00 89.38 351 ILE A CA 1
ATOM 2685 C C . ILE A 1 351 ? -3.271 -5.781 10.747 1.00 89.38 351 ILE A C 1
ATOM 2687 O O . ILE A 1 351 ? -3.912 -4.788 11.076 1.00 89.38 351 ILE A O 1
ATOM 2691 N N . ASN A 1 352 ? -3.733 -7.016 10.938 1.00 95.38 352 ASN A N 1
ATOM 2692 C CA . ASN A 1 352 ? -4.998 -7.314 11.599 1.00 95.38 352 ASN A CA 1
ATOM 2693 C C . ASN A 1 352 ? -4.958 -6.982 13.094 1.00 95.38 352 ASN A C 1
ATOM 2695 O O . ASN A 1 352 ? -5.922 -6.433 13.624 1.00 95.38 352 ASN A O 1
ATOM 2699 N N . THR A 1 353 ? -3.835 -7.238 13.768 1.00 94.38 353 THR A N 1
ATOM 2700 C CA . THR A 1 353 ? -3.645 -6.831 15.169 1.00 94.38 353 THR A CA 1
ATOM 2701 C C . THR A 1 353 ? -3.692 -5.303 15.298 1.00 94.38 353 THR A C 1
ATOM 2703 O O . THR A 1 353 ? -4.423 -4.774 16.136 1.00 94.38 353 THR A O 1
ATOM 2706 N N . VAL A 1 354 ? -3.020 -4.578 14.394 1.00 92.06 354 VAL A N 1
ATOM 2707 C CA . VAL A 1 354 ? -3.103 -3.108 14.313 1.00 92.06 354 VAL A CA 1
ATOM 2708 C C . VAL A 1 354 ? -4.531 -2.641 13.999 1.00 92.06 354 VAL A C 1
ATOM 2710 O O . VAL A 1 354 ? -5.011 -1.690 14.612 1.00 92.06 354 VAL A O 1
ATOM 2713 N N . ALA A 1 355 ? -5.240 -3.315 13.088 1.00 95.88 355 ALA A N 1
ATOM 2714 C CA . ALA A 1 355 ? -6.631 -3.001 12.758 1.00 95.88 355 ALA A CA 1
ATOM 2715 C C . ALA A 1 355 ? -7.540 -3.103 13.992 1.00 95.88 355 ALA A C 1
ATOM 2717 O O . ALA A 1 355 ? -8.391 -2.242 14.200 1.00 95.88 355 ALA A O 1
ATOM 2718 N N . GLN A 1 356 ? -7.333 -4.102 14.854 1.00 97.50 356 GLN A N 1
ATOM 2719 C CA . GLN A 1 356 ? -8.078 -4.222 16.108 1.00 97.50 356 GLN A CA 1
ATOM 2720 C C . GLN A 1 356 ? -7.762 -3.108 17.103 1.00 97.50 356 GLN A C 1
ATOM 2722 O O . GLN A 1 356 ? -8.671 -2.609 17.766 1.00 97.50 356 GLN A O 1
ATOM 2727 N N . GLU A 1 357 ? -6.495 -2.710 17.236 1.00 94.69 357 GLU A N 1
ATOM 2728 C CA . GLU A 1 357 ? -6.124 -1.554 18.060 1.00 94.69 357 GLU A CA 1
ATOM 2729 C C . GLU A 1 357 ? -6.832 -0.286 17.573 1.00 94.69 357 GLU A C 1
ATOM 2731 O O . GLU A 1 357 ? -7.474 0.396 18.372 1.00 94.69 357 GLU A O 1
ATOM 2736 N N . GLN A 1 358 ? -6.793 -0.018 16.265 1.00 95.25 358 GLN A N 1
ATOM 2737 C CA . GLN A 1 358 ? -7.458 1.135 15.655 1.00 95.25 358 GLN A CA 1
ATOM 2738 C C . GLN A 1 358 ? -8.979 1.079 15.812 1.00 95.25 358 GLN A C 1
ATOM 2740 O O . GLN A 1 358 ? -9.587 2.079 16.186 1.00 95.25 358 GLN A O 1
ATOM 2745 N N . ALA A 1 359 ? -9.597 -0.086 15.605 1.00 98.12 359 ALA A N 1
ATOM 2746 C CA . ALA A 1 359 ? -11.038 -0.254 15.754 1.00 98.12 359 ALA A CA 1
ATOM 2747 C C . ALA A 1 359 ? -11.516 0.042 17.182 1.00 98.12 359 ALA A C 1
ATOM 2749 O O . ALA A 1 359 ? -12.526 0.718 17.361 1.00 98.12 359 ALA A O 1
ATOM 2750 N N . ARG A 1 360 ? -10.765 -0.392 18.207 1.00 97.56 360 ARG A N 1
ATOM 2751 C CA . ARG A 1 360 ? -11.078 -0.059 19.607 1.00 97.56 360 ARG A CA 1
ATOM 2752 C C . ARG A 1 360 ? -11.000 1.445 19.861 1.00 97.56 360 ARG A C 1
ATOM 2754 O O . ARG A 1 360 ? -11.871 1.971 20.543 1.00 97.56 360 ARG A O 1
ATOM 2761 N N . GLN A 1 361 ? -9.993 2.131 19.315 1.00 95.62 361 GLN A N 1
ATOM 2762 C CA . GLN A 1 361 ? -9.879 3.589 19.461 1.00 95.62 361 GLN A CA 1
ATOM 2763 C C . GLN A 1 361 ? -11.031 4.318 18.760 1.00 95.62 361 GLN A C 1
ATOM 2765 O O . GLN A 1 361 ? -11.689 5.151 19.372 1.00 95.62 361 GLN A O 1
ATOM 2770 N N . LEU A 1 362 ? -11.342 3.947 17.516 1.00 96.31 362 LEU A N 1
ATOM 2771 C CA . LEU A 1 362 ? -12.432 4.558 16.752 1.00 96.31 362 LEU A CA 1
ATOM 2772 C C . LEU A 1 362 ? -13.809 4.341 17.403 1.00 96.31 362 LEU A C 1
ATOM 2774 O O . LEU A 1 362 ? -14.639 5.245 17.373 1.00 96.31 362 LEU A O 1
ATOM 2778 N N . LEU A 1 363 ? -14.051 3.187 18.035 1.00 96.94 363 LEU A N 1
ATOM 2779 C CA . LEU A 1 363 ? -15.275 2.942 18.809 1.00 96.94 363 LEU A CA 1
ATOM 2780 C C . LEU A 1 363 ? -15.365 3.830 20.059 1.00 96.94 363 LEU A C 1
ATOM 2782 O O . LEU A 1 363 ? -16.444 4.333 20.367 1.00 96.94 363 LEU A O 1
ATOM 2786 N N . LEU A 1 364 ? -14.250 4.054 20.767 1.00 95.25 364 LEU A N 1
ATOM 2787 C CA . LEU A 1 364 ? -14.217 4.962 21.923 1.00 95.25 364 LEU A CA 1
ATOM 2788 C C . LEU A 1 364 ? -14.537 6.408 21.522 1.00 95.25 364 LEU A C 1
ATOM 2790 O O . LEU A 1 364 ? -15.201 7.115 22.275 1.00 95.25 364 LEU A O 1
ATOM 2794 N N . GLU A 1 365 ? -14.095 6.821 20.335 1.00 92.06 365 GLU A N 1
ATOM 2795 C CA . GLU A 1 365 ? -14.313 8.159 19.776 1.00 92.06 365 GLU A CA 1
ATOM 2796 C C . GLU A 1 365 ? -15.654 8.305 19.024 1.00 92.06 365 GLU A C 1
ATOM 2798 O O . GLU A 1 365 ? -16.000 9.413 18.615 1.00 92.06 365 GLU A O 1
ATOM 2803 N N . SER A 1 366 ? -16.425 7.223 18.834 1.00 88.81 366 SER A N 1
ATOM 2804 C CA . SER A 1 366 ? -17.634 7.212 17.986 1.00 88.81 366 SER A CA 1
ATOM 2805 C C . SER A 1 366 ? -18.656 8.277 18.416 1.00 88.81 366 SER A C 1
ATOM 2807 O O . SER A 1 366 ? -19.081 9.099 17.603 1.00 88.81 366 SER A O 1
ATOM 2809 N N . ASN A 1 367 ? -18.956 8.352 19.719 1.00 84.12 367 ASN A N 1
ATOM 2810 C CA . ASN A 1 367 ? -19.912 9.317 20.285 1.00 84.12 367 ASN A CA 1
ATOM 2811 C C . ASN A 1 367 ? -19.453 10.784 20.214 1.00 84.12 367 ASN A C 1
ATOM 2813 O O . ASN A 1 367 ? -20.271 11.682 20.387 1.00 84.12 367 ASN A O 1
ATOM 2817 N N . ASP A 1 368 ? -18.155 11.040 20.031 1.00 86.25 368 ASP A N 1
ATOM 2818 C CA . ASP A 1 368 ? -17.636 12.405 19.904 1.00 86.25 368 ASP A CA 1
ATOM 2819 C C . ASP A 1 368 ? -17.759 12.924 18.459 1.00 86.25 368 ASP A C 1
ATOM 2821 O O . ASP A 1 368 ? -17.635 14.129 18.219 1.00 86.25 368 ASP A O 1
ATOM 2825 N N . TYR A 1 369 ? -17.973 12.026 17.489 1.00 79.44 369 TYR A N 1
ATOM 2826 C CA . TYR A 1 369 ? -18.013 12.346 16.063 1.00 79.44 369 TYR A CA 1
ATOM 2827 C C . TYR A 1 369 ? -19.430 12.394 15.472 1.00 79.44 369 TYR A C 1
ATOM 2829 O O . TYR A 1 369 ? -19.712 13.300 14.682 1.00 79.44 369 TYR A O 1
ATOM 2837 N N . PHE A 1 370 ? -20.278 11.416 15.807 1.00 88.56 370 PHE A N 1
ATOM 2838 C CA . PHE A 1 370 ? -21.678 11.327 15.367 1.00 88.56 370 PHE A CA 1
ATOM 2839 C C . PHE A 1 370 ? -22.605 12.005 16.378 1.00 88.56 370 PHE A C 1
ATOM 2841 O O . PHE A 1 370 ? -23.547 12.702 15.927 1.00 88.56 370 PHE A O 1
#

pLDDT: mean 78.15, std 25.13, range [21.58, 98.69]